Protein AF-A0A496V9T9-F1 (afdb_monomer_lite)

Sequence (218 aa):
MKKQTQNTSPDSFLNLDPFIDIVTNVIGAFFFVIIYIALASSGIKSKITTPLFSVVDTNPIYFECRNQTAFFPDIEGLRKESNEVWKKIQVGNWFRKVEILKTFNISNQFYTYVPEKERDKRGSWTVKDNFEPIPDARGETSFQIKREDSLFRRKLATLDPNQQHLYFIVRNDSFEIFHVARAITLESGFRVGWNPLESNKTLGFTSSGGGVDPSNIQ

pLDDT: mean 81.41, std 17.88, range [33.53, 96.69]

Foldseek 3Di:
DDDDDDDDDPDPPDPCVVVVVVVVVVVVVVVVVVVVCCVVVVPPPVVVVPPDDPPDPADEQEWEFAPQFIDRQPVVVLVVVLVVLLVVDPDPDVVVSLVVSQVPQRGDLFWTWRWDWDQDPVRDIDIKTWIDTDPPRDGHHLVQCVDCPHPLNVVLVVDDQNRYAYEYAYEPNGVVSVVSSVVVCVVSVHHYHYDYAYNPDIFIDDPPPRDGDCVRSD

Structure (mmCIF, N/CA/C/O backbone):
data_AF-A0A496V9T9-F1
#
_entry.id   AF-A0A496V9T9-F1
#
loop_
_atom_site.group_PDB
_atom_site.id
_atom_site.type_symbol
_atom_site.label_atom_id
_atom_site.label_alt_id
_atom_site.label_comp_id
_atom_site.label_asym_id
_atom_site.label_entity_id
_atom_site.label_seq_id
_atom_site.pdbx_PDB_ins_code
_atom_site.Cartn_x
_atom_site.Cartn_y
_atom_site.Cartn_z
_atom_site.occupancy
_atom_site.B_iso_or_equiv
_atom_site.auth_seq_id
_atom_site.auth_comp_id
_atom_site.auth_asym_id
_atom_site.auth_atom_id
_atom_site.pdbx_PDB_model_num
ATOM 1 N N . MET A 1 1 ? -6.688 26.981 97.106 1.00 43.31 1 MET A N 1
ATOM 2 C CA . MET A 1 1 ? -5.902 28.187 96.754 1.00 43.31 1 MET A CA 1
ATOM 3 C C . MET A 1 1 ? -4.480 27.743 96.410 1.00 43.31 1 MET A C 1
ATOM 5 O O . MET A 1 1 ? -3.943 26.958 97.176 1.00 43.31 1 MET A O 1
ATOM 9 N N . LYS A 1 2 ? -3.915 28.262 95.304 1.00 38.16 2 LYS A N 1
ATOM 10 C CA . LYS A 1 2 ? -2.557 28.048 94.727 1.00 38.16 2 LYS A CA 1
ATOM 11 C C . LYS A 1 2 ? -2.370 26.747 93.921 1.00 38.16 2 LYS A C 1
ATOM 13 O O . LYS A 1 2 ? -2.296 25.668 94.481 1.00 38.16 2 LYS A O 1
ATOM 18 N N . LYS A 1 3 ? -2.561 26.821 92.595 1.00 41.53 3 LYS A N 1
ATOM 19 C CA . LYS A 1 3 ? -1.609 27.212 91.517 1.00 41.53 3 LYS A CA 1
ATOM 20 C C . LYS A 1 3 ? -0.691 26.045 91.131 1.00 41.53 3 LYS A C 1
ATOM 22 O O . LYS A 1 3 ? 0.398 25.914 91.674 1.00 41.53 3 LYS A O 1
ATOM 27 N N . GLN A 1 4 ? -1.144 25.239 90.168 1.00 48.19 4 GLN A N 1
ATOM 28 C CA . GLN A 1 4 ? -0.246 24.452 89.328 1.00 48.19 4 GLN A CA 1
ATOM 29 C C . GLN A 1 4 ? 0.383 25.381 88.289 1.00 48.19 4 GLN A C 1
ATOM 31 O O . GLN A 1 4 ? -0.289 26.182 87.638 1.00 48.19 4 GLN A O 1
ATOM 36 N N . THR A 1 5 ? 1.701 25.312 88.247 1.00 46.56 5 THR A N 1
ATOM 37 C CA . THR A 1 5 ? 2.636 26.105 87.465 1.00 46.56 5 THR A CA 1
ATOM 38 C C . THR A 1 5 ? 2.487 25.777 85.981 1.00 46.56 5 THR A C 1
ATOM 40 O O . THR A 1 5 ? 2.616 24.624 85.581 1.00 46.56 5 THR A O 1
ATOM 43 N N . GLN A 1 6 ? 2.218 26.795 85.162 1.00 49.72 6 GLN A N 1
ATOM 44 C CA . GLN A 1 6 ? 2.384 26.721 83.713 1.00 49.72 6 GLN A CA 1
ATOM 45 C C . GLN A 1 6 ? 3.886 26.665 83.412 1.00 49.72 6 GLN A C 1
ATOM 47 O O . GLN A 1 6 ? 4.589 27.643 83.655 1.00 49.72 6 GLN A O 1
ATOM 52 N N . ASN A 1 7 ? 4.374 25.536 82.897 1.00 41.31 7 ASN A N 1
ATOM 53 C CA . ASN A 1 7 ? 5.664 25.483 82.216 1.00 41.31 7 ASN A CA 1
ATOM 54 C C . ASN A 1 7 ? 5.432 25.858 80.751 1.00 41.31 7 ASN A C 1
ATOM 56 O O . ASN A 1 7 ? 4.982 25.044 79.950 1.00 41.31 7 ASN A O 1
ATOM 60 N N . THR A 1 8 ? 5.705 27.115 80.422 1.00 51.84 8 THR A N 1
ATOM 61 C CA . THR A 1 8 ? 5.910 27.580 79.050 1.00 51.84 8 THR A CA 1
ATOM 62 C C . THR A 1 8 ? 7.345 27.252 78.642 1.00 51.84 8 THR A C 1
ATOM 64 O O . THR A 1 8 ? 8.274 27.903 79.118 1.00 51.84 8 THR A O 1
ATOM 67 N N . SER A 1 9 ? 7.530 26.256 77.778 1.00 51.88 9 SER A N 1
ATOM 68 C CA . SER A 1 9 ? 8.790 26.048 77.050 1.00 51.88 9 SER A CA 1
ATOM 69 C C . SER A 1 9 ? 8.772 26.914 75.781 1.00 51.88 9 SER A C 1
ATOM 71 O O . SER A 1 9 ? 7.815 26.799 75.012 1.00 51.88 9 SER A O 1
ATOM 73 N N . PRO A 1 10 ? 9.765 27.785 75.538 1.00 53.94 10 PRO A N 1
ATOM 74 C CA . PRO A 1 10 ? 9.791 28.668 74.378 1.00 53.94 10 PRO A CA 1
ATOM 75 C C . PRO A 1 10 ? 10.600 28.043 73.230 1.00 53.94 10 PRO A C 1
ATOM 77 O O . PRO A 1 10 ? 11.656 28.551 72.896 1.00 53.94 10 PRO A O 1
ATOM 80 N N . ASP A 1 11 ? 10.104 26.971 72.607 1.00 53.84 11 ASP A N 1
ATOM 81 C CA . ASP A 1 11 ? 10.740 26.366 71.420 1.00 53.84 11 ASP A CA 1
ATOM 82 C C . ASP A 1 11 ? 9.716 26.174 70.295 1.00 53.84 11 ASP A C 1
ATOM 84 O O . ASP A 1 11 ? 9.432 25.075 69.829 1.00 53.84 11 ASP A O 1
ATOM 88 N N . SER A 1 12 ? 9.105 27.272 69.862 1.00 58.47 12 SER A N 1
ATOM 89 C CA . SER A 1 12 ? 8.184 27.286 68.722 1.00 58.47 12 SER A CA 1
ATOM 90 C C . SER A 1 12 ? 8.613 28.333 67.703 1.00 58.47 12 SER A C 1
ATOM 92 O O . SER A 1 12 ? 7.796 29.146 67.279 1.00 58.47 12 SER A O 1
ATOM 94 N N . PHE A 1 13 ? 9.906 28.374 67.359 1.00 56.38 13 PHE A N 1
ATOM 95 C CA . PHE A 1 13 ? 10.398 29.360 66.395 1.00 56.38 13 PHE A CA 1
ATOM 96 C C . PHE A 1 13 ? 10.487 28.867 64.951 1.00 56.38 13 PHE A C 1
ATOM 98 O O . PHE A 1 13 ? 10.352 29.704 64.071 1.00 56.38 13 PHE A O 1
ATOM 105 N N . LEU A 1 14 ? 10.576 27.562 64.662 1.00 63.12 14 LEU A N 1
ATOM 106 C CA . LEU A 1 14 ? 10.399 27.032 63.299 1.00 63.12 14 LEU A CA 1
ATOM 107 C C . LEU A 1 14 ? 9.964 25.556 63.344 1.00 63.12 14 LEU A C 1
ATOM 109 O O . LEU A 1 14 ? 10.798 24.664 63.462 1.00 63.12 14 LEU A O 1
ATOM 113 N N . ASN A 1 15 ? 8.659 25.290 63.237 1.00 71.75 15 ASN A N 1
ATOM 114 C CA . ASN A 1 15 ? 8.167 23.943 62.936 1.00 71.75 15 ASN A CA 1
ATOM 115 C C . ASN A 1 15 ? 8.420 23.677 61.440 1.00 71.75 15 ASN A C 1
ATOM 117 O O . ASN A 1 15 ? 7.680 24.166 60.587 1.00 71.75 15 ASN A O 1
ATOM 121 N N . LEU A 1 16 ? 9.537 23.012 61.137 1.00 77.06 16 LEU A N 1
ATOM 122 C CA . LEU A 1 16 ? 10.035 22.767 59.778 1.00 77.06 16 LEU A CA 1
ATOM 123 C C . LEU A 1 16 ? 9.364 21.567 59.101 1.00 77.06 16 LEU A C 1
ATOM 125 O O . LEU A 1 16 ? 9.512 21.413 57.891 1.00 77.06 16 LEU A O 1
ATOM 129 N N . ASP A 1 17 ? 8.603 20.757 59.836 1.00 78.88 17 ASP A N 1
ATOM 130 C CA . ASP A 1 17 ? 8.001 19.529 59.308 1.00 78.88 17 ASP A CA 1
ATOM 131 C C . ASP A 1 17 ? 7.053 19.813 58.124 1.00 78.88 17 ASP A C 1
ATOM 133 O O . ASP A 1 17 ? 7.253 19.236 57.052 1.00 78.88 17 ASP A O 1
ATOM 137 N N . PRO A 1 18 ? 6.131 20.800 58.196 1.00 84.31 18 PRO A N 1
ATOM 138 C CA . PRO A 1 18 ? 5.270 21.130 57.059 1.00 84.31 18 PRO A CA 1
ATOM 139 C C . PRO A 1 18 ? 6.046 21.713 55.870 1.00 84.31 18 PRO A C 1
ATOM 141 O O . PRO A 1 18 ? 5.637 21.565 54.720 1.00 84.31 18 PRO A O 1
ATOM 144 N N . PHE A 1 19 ? 7.166 22.395 56.128 1.00 84.06 19 PHE A N 1
ATOM 145 C CA . PHE A 1 19 ? 8.012 22.947 55.071 1.00 84.06 19 PHE A CA 1
ATOM 146 C C . PHE A 1 19 ? 8.736 21.829 54.314 1.00 84.06 19 PHE A C 1
ATOM 148 O O . PHE A 1 19 ? 8.748 21.833 53.084 1.00 84.06 19 PHE A O 1
ATOM 155 N N . ILE A 1 20 ? 9.283 20.846 55.032 1.00 88.56 20 ILE A N 1
ATOM 156 C CA . ILE A 1 20 ? 9.923 19.670 54.437 1.00 88.56 20 ILE A CA 1
ATOM 157 C C . ILE A 1 20 ? 8.911 18.822 53.657 1.00 88.56 20 ILE A C 1
ATOM 159 O O . ILE A 1 20 ? 9.243 18.354 52.565 1.00 88.56 20 ILE A O 1
ATOM 163 N N . ASP A 1 21 ? 7.669 18.701 54.129 1.00 89.75 21 ASP A N 1
ATOM 164 C CA . ASP A 1 21 ? 6.601 17.994 53.409 1.00 89.75 21 ASP A CA 1
ATOM 165 C C . ASP A 1 21 ? 6.241 18.681 52.084 1.00 89.75 21 ASP A C 1
ATOM 167 O O . ASP A 1 21 ? 6.159 18.034 51.034 1.00 89.75 21 ASP A O 1
ATOM 171 N N . ILE A 1 22 ? 6.084 20.010 52.102 1.00 91.50 22 ILE A N 1
ATOM 172 C CA . ILE A 1 22 ? 5.806 20.794 50.892 1.00 91.50 22 ILE A CA 1
ATOM 173 C C . ILE A 1 22 ? 6.974 20.682 49.910 1.00 91.50 22 ILE A C 1
ATOM 175 O O . ILE A 1 22 ? 6.761 20.416 48.727 1.00 91.50 22 ILE A O 1
ATOM 179 N N . VAL A 1 23 ? 8.210 20.845 50.388 1.00 91.56 23 VAL A N 1
ATOM 180 C CA . VAL A 1 23 ? 9.411 20.773 49.546 1.00 91.56 23 VAL A CA 1
ATOM 181 C C . VAL A 1 23 ? 9.566 19.383 48.931 1.00 91.56 23 VAL A C 1
ATOM 183 O O . VAL A 1 23 ? 9.818 19.278 47.733 1.00 91.56 23 VAL A O 1
ATOM 186 N N . THR A 1 24 ? 9.342 18.314 49.695 1.00 91.25 24 THR A N 1
ATOM 187 C CA . THR A 1 24 ? 9.451 16.934 49.196 1.00 91.25 24 THR A CA 1
ATOM 188 C C . THR A 1 24 ? 8.400 16.639 48.126 1.00 91.25 24 THR A C 1
ATOM 190 O O . THR A 1 24 ? 8.720 16.053 47.090 1.00 91.25 24 THR A O 1
ATOM 193 N N . ASN A 1 25 ? 7.163 17.102 48.322 1.00 89.25 25 ASN A N 1
ATOM 194 C CA . ASN A 1 25 ? 6.092 16.921 47.343 1.00 89.25 25 ASN A CA 1
ATOM 195 C C . ASN A 1 25 ? 6.358 17.710 46.045 1.00 89.25 25 ASN A C 1
ATOM 197 O O . ASN A 1 25 ? 6.216 17.186 44.939 1.00 89.25 25 ASN A O 1
ATOM 201 N N . VAL A 1 26 ? 6.823 18.956 46.171 1.00 94.62 26 VAL A N 1
ATOM 202 C CA . VAL A 1 26 ? 7.164 19.815 45.028 1.00 94.62 26 VAL A CA 1
ATOM 203 C C . VAL A 1 26 ? 8.347 19.248 44.244 1.00 94.62 26 VAL A C 1
ATOM 205 O O . VAL A 1 26 ? 8.286 19.159 43.018 1.00 94.62 26 VAL A O 1
ATOM 208 N N . ILE A 1 27 ? 9.402 18.804 44.931 1.00 94.19 27 ILE A N 1
ATOM 209 C CA . ILE A 1 27 ? 10.550 18.146 44.300 1.00 94.19 27 ILE A CA 1
ATOM 210 C C . ILE A 1 27 ? 10.103 16.870 43.578 1.00 94.19 27 ILE A C 1
ATOM 212 O O . ILE A 1 27 ? 10.508 16.649 42.438 1.00 94.19 27 ILE A O 1
ATOM 216 N N . GLY A 1 28 ? 9.222 16.069 44.186 1.00 91.81 28 GLY A N 1
ATOM 217 C CA . GLY A 1 28 ? 8.638 14.887 43.551 1.00 91.81 28 GLY A CA 1
ATOM 218 C C . GLY A 1 28 ? 7.928 15.218 42.236 1.00 91.81 28 GLY A C 1
ATOM 219 O O . GLY A 1 28 ? 8.219 14.610 41.205 1.00 91.81 28 GLY A O 1
ATOM 220 N N . ALA A 1 29 ? 7.060 16.234 42.236 1.00 93.31 29 ALA A N 1
ATOM 221 C CA . ALA A 1 29 ? 6.386 16.700 41.025 1.00 93.31 29 ALA A CA 1
ATOM 222 C C . ALA A 1 29 ? 7.382 17.183 39.954 1.00 93.31 29 ALA A C 1
ATOM 224 O O . ALA A 1 29 ? 7.239 16.841 38.778 1.00 93.31 29 ALA A O 1
ATOM 225 N N . PHE A 1 30 ? 8.432 17.911 40.348 1.00 95.88 30 PHE A N 1
ATOM 226 C CA . PHE A 1 30 ? 9.481 18.338 39.422 1.00 95.88 30 PHE A CA 1
ATOM 227 C C . PHE A 1 30 ? 10.261 17.165 38.828 1.00 95.88 30 PHE A C 1
ATOM 229 O O . PHE A 1 30 ? 10.538 17.186 37.631 1.00 95.88 30 PHE A O 1
ATOM 236 N N . PHE A 1 31 ? 10.557 16.118 39.603 1.00 94.00 31 PHE A N 1
ATOM 237 C CA . PHE A 1 31 ? 11.178 14.906 39.066 1.00 94.00 31 PHE A CA 1
ATOM 238 C C . PHE A 1 31 ? 10.314 14.260 37.977 1.00 94.00 31 PHE A C 1
ATOM 240 O O . PHE A 1 31 ? 10.841 13.922 36.917 1.00 94.00 31 PHE A O 1
ATOM 247 N N . PHE A 1 32 ? 8.996 14.157 38.176 1.00 91.44 32 PHE A N 1
ATOM 248 C CA . PHE A 1 32 ? 8.090 13.637 37.144 1.00 91.44 32 PHE A CA 1
ATOM 249 C C . PHE A 1 32 ? 8.085 14.501 35.879 1.00 91.44 32 PHE A C 1
ATOM 251 O O . PHE A 1 32 ? 8.152 13.964 34.774 1.00 91.44 32 PHE A O 1
ATOM 258 N N . VAL A 1 33 ? 8.059 15.829 36.026 1.00 91.50 33 VAL A N 1
ATOM 259 C CA . VAL A 1 33 ? 8.100 16.762 34.889 1.00 91.50 33 VAL A CA 1
ATOM 260 C C . VAL A 1 33 ? 9.428 16.662 34.137 1.00 91.50 33 VAL A C 1
ATOM 262 O O . VAL A 1 33 ? 9.427 16.613 32.910 1.00 91.50 33 VAL A O 1
ATOM 265 N N . ILE A 1 34 ? 10.558 16.573 34.841 1.00 91.88 34 ILE A N 1
ATOM 266 C CA . ILE A 1 34 ? 11.886 16.432 34.228 1.00 91.88 34 ILE A CA 1
ATOM 267 C C . ILE A 1 34 ? 12.000 15.103 33.481 1.00 91.88 34 ILE A C 1
ATOM 269 O O . ILE A 1 34 ? 12.461 15.093 32.343 1.00 91.88 34 ILE A O 1
ATOM 273 N N . ILE A 1 35 ? 11.543 13.995 34.072 1.00 89.12 35 ILE A N 1
ATOM 274 C CA . ILE A 1 35 ? 11.524 12.686 33.403 1.00 89.12 35 ILE A CA 1
ATOM 275 C C . ILE A 1 35 ? 10.633 12.743 32.159 1.00 89.12 35 ILE A C 1
ATOM 277 O O . ILE A 1 35 ? 11.045 12.287 31.095 1.00 89.12 35 ILE A O 1
ATOM 281 N N . TYR A 1 36 ? 9.446 13.345 32.255 1.00 87.12 36 TYR A N 1
ATOM 282 C CA . TYR A 1 36 ? 8.543 13.499 31.117 1.00 87.12 36 TYR A CA 1
ATOM 283 C C . TYR A 1 36 ? 9.162 14.341 29.995 1.00 87.12 36 TYR A C 1
ATOM 285 O O . TYR A 1 36 ? 9.139 13.922 28.841 1.00 87.12 36 TYR A O 1
ATOM 293 N N . ILE A 1 37 ? 9.768 15.489 30.314 1.00 86.62 37 ILE A N 1
ATOM 294 C CA . ILE A 1 37 ? 10.450 16.339 29.328 1.00 86.62 37 ILE A CA 1
ATOM 295 C C . ILE A 1 37 ? 11.662 15.613 28.741 1.00 86.62 37 ILE A C 1
ATOM 297 O O . ILE A 1 37 ? 11.889 15.704 27.539 1.00 86.62 37 ILE A O 1
ATOM 301 N N . ALA A 1 38 ? 12.424 14.860 29.535 1.00 83.81 38 ALA A N 1
ATOM 302 C CA . ALA A 1 38 ? 13.541 14.060 29.040 1.00 83.81 38 ALA A CA 1
ATOM 303 C C . ALA A 1 38 ? 13.056 12.982 28.059 1.00 83.81 38 ALA A C 1
ATOM 305 O O . ALA A 1 38 ? 13.607 12.858 26.970 1.00 83.81 38 ALA A O 1
ATOM 306 N N . LEU A 1 39 ? 11.977 12.265 28.383 1.00 78.25 39 LEU A N 1
ATOM 307 C CA . LEU A 1 39 ? 11.368 11.281 27.486 1.00 78.25 39 LEU A CA 1
ATOM 308 C C . LEU A 1 39 ? 10.811 11.939 26.214 1.00 78.25 39 LEU A C 1
ATOM 310 O O . LEU A 1 39 ? 11.109 11.476 25.116 1.00 78.25 39 LEU A O 1
ATOM 314 N N . ALA A 1 40 ? 10.085 13.050 26.337 1.00 76.88 40 ALA A N 1
ATOM 315 C CA . ALA A 1 40 ? 9.506 13.771 25.204 1.00 76.88 40 ALA A CA 1
ATOM 316 C C . ALA A 1 40 ? 10.566 14.437 24.300 1.00 76.88 40 ALA A C 1
ATOM 318 O O . ALA A 1 40 ? 10.414 14.449 23.081 1.00 76.88 40 ALA A O 1
ATOM 319 N N . SER A 1 41 ? 11.649 14.973 24.877 1.00 76.12 41 SER A N 1
ATOM 320 C CA . SER A 1 41 ? 12.740 15.656 24.154 1.00 76.12 41 SER A CA 1
ATOM 321 C C . SER A 1 41 ? 13.792 14.709 23.597 1.00 76.12 41 SER A C 1
ATOM 323 O O . SER A 1 41 ? 14.471 15.062 22.635 1.00 76.12 41 SER A O 1
ATOM 325 N N . SER A 1 42 ? 13.911 13.500 24.157 1.00 64.62 42 SER A N 1
ATOM 326 C CA . SER A 1 42 ? 14.885 12.506 23.706 1.00 64.62 42 SER A CA 1
ATOM 327 C C . SER A 1 42 ? 14.711 12.121 22.241 1.00 64.62 42 SER A C 1
ATOM 329 O O . SER A 1 42 ? 15.605 11.487 21.682 1.00 64.62 42 SER A O 1
ATOM 331 N N . GLY A 1 43 ? 13.580 12.475 21.609 1.00 50.66 43 GLY A N 1
ATOM 332 C CA . GLY A 1 43 ? 13.333 12.166 20.208 1.00 50.66 43 GLY A CA 1
ATOM 333 C C . GLY A 1 43 ? 13.534 10.682 19.933 1.00 50.66 43 GLY A C 1
ATOM 334 O O . GLY A 1 43 ? 13.856 10.316 18.800 1.00 50.66 43 GLY A O 1
ATOM 335 N N . ILE A 1 44 ? 13.399 9.837 20.972 1.00 44.09 44 ILE A N 1
ATOM 336 C CA . ILE A 1 44 ? 13.454 8.396 20.855 1.00 44.09 44 ILE A CA 1
ATOM 337 C C . ILE A 1 44 ? 12.221 8.082 20.030 1.00 44.09 44 ILE A C 1
ATOM 339 O O . ILE A 1 44 ? 11.122 7.869 20.539 1.00 44.09 44 ILE A O 1
ATOM 343 N N . LYS A 1 45 ? 12.441 8.043 18.714 1.00 42.72 45 LYS A N 1
ATOM 344 C CA . LYS A 1 45 ? 11.802 7.110 17.810 1.00 42.72 45 LYS A CA 1
ATOM 345 C C . LYS A 1 45 ? 12.088 5.758 18.418 1.00 42.72 45 LYS A C 1
ATOM 347 O O . LYS A 1 45 ? 13.026 5.060 18.030 1.00 42.72 45 LYS A O 1
ATOM 352 N N . SER A 1 46 ? 11.344 5.433 19.473 1.00 43.03 46 SER A N 1
ATOM 353 C CA . SER A 1 46 ? 11.220 4.077 19.928 1.00 43.03 46 SER A CA 1
ATOM 354 C C . SER A 1 46 ? 10.635 3.453 18.692 1.00 43.03 46 SER A C 1
ATOM 356 O O . SER A 1 46 ? 9.496 3.695 18.304 1.00 43.03 46 SER A O 1
ATOM 358 N N . LYS A 1 47 ? 11.517 2.792 17.951 1.00 36.91 47 LYS A N 1
ATOM 359 C CA . LYS A 1 47 ? 11.119 1.845 16.952 1.00 36.91 47 LYS A CA 1
ATOM 360 C C . LYS A 1 47 ? 10.319 0.876 17.791 1.00 36.91 47 LYS A C 1
ATOM 362 O O . LYS A 1 47 ? 10.911 0.036 18.472 1.00 36.91 47 LYS A O 1
ATOM 367 N N . ILE A 1 48 ? 9.007 1.111 17.862 1.00 44.44 48 ILE A N 1
ATOM 368 C CA . ILE A 1 48 ? 8.043 0.169 18.381 1.00 44.44 48 ILE A CA 1
ATOM 369 C C . ILE A 1 48 ? 8.314 -1.005 17.472 1.00 44.44 48 ILE A C 1
ATOM 371 O O . ILE A 1 48 ? 7.922 -1.033 16.307 1.00 44.44 48 ILE A O 1
ATOM 375 N N . THR A 1 49 ? 9.178 -1.890 17.955 1.00 34.41 49 THR A N 1
ATOM 376 C CA . THR A 1 49 ? 9.414 -3.157 17.319 1.00 34.41 49 THR A CA 1
ATOM 377 C C . THR A 1 49 ? 8.091 -3.813 17.586 1.00 34.41 49 THR A C 1
ATOM 379 O O . THR A 1 49 ? 7.806 -4.206 18.717 1.00 34.41 49 THR A O 1
ATOM 382 N N . THR A 1 50 ? 7.226 -3.733 16.578 1.00 40.56 50 THR A N 1
ATOM 383 C CA . THR A 1 50 ? 5.971 -4.449 16.532 1.00 40.56 50 THR A CA 1
ATOM 384 C C . THR A 1 50 ? 6.295 -5.832 17.073 1.00 40.56 50 THR A C 1
ATOM 386 O O . THR A 1 50 ? 7.236 -6.452 16.558 1.00 40.56 50 THR A O 1
ATOM 389 N N . PRO A 1 51 ? 5.653 -6.260 18.180 1.00 33.53 51 PRO A N 1
ATOM 390 C CA . PRO A 1 51 ? 5.919 -7.572 18.743 1.00 33.53 51 PRO A CA 1
ATOM 391 C C . PRO A 1 51 ? 5.839 -8.538 17.577 1.00 33.53 51 PRO A C 1
ATOM 393 O O . PRO A 1 51 ? 4.865 -8.474 16.823 1.00 33.53 51 PRO A O 1
ATOM 396 N N . LEU A 1 52 ? 6.932 -9.283 17.366 1.00 38.66 52 LEU A N 1
ATOM 397 C CA . LEU A 1 52 ? 7.121 -10.131 16.199 1.00 38.66 52 LEU A CA 1
ATOM 398 C C . LEU A 1 52 ? 5.824 -10.913 16.002 1.00 38.66 52 LEU A C 1
ATOM 400 O O . LEU A 1 52 ? 5.524 -11.840 16.756 1.00 38.66 52 LEU A O 1
ATOM 404 N N . PHE A 1 53 ? 5.046 -10.523 14.992 1.00 40.06 53 PHE A N 1
ATOM 405 C CA . PHE A 1 53 ? 4.114 -11.454 14.396 1.00 40.06 53 PHE A CA 1
ATOM 406 C C . PHE A 1 53 ? 4.969 -12.662 14.038 1.00 40.06 53 PHE A C 1
ATOM 408 O O . PHE A 1 53 ? 6.085 -12.490 13.533 1.00 40.06 53 PHE A O 1
ATOM 415 N N . SER A 1 54 ? 4.482 -13.865 14.360 1.00 40.28 54 SER A N 1
ATOM 416 C CA . SER A 1 54 ? 5.044 -15.109 13.834 1.00 40.28 54 SER A CA 1
ATOM 417 C C . SER A 1 54 ? 5.465 -14.829 12.400 1.00 40.28 54 SER A C 1
ATOM 419 O O . SER A 1 54 ? 4.623 -14.342 11.647 1.00 40.28 54 SER A O 1
ATOM 421 N N . VAL A 1 55 ? 6.745 -14.999 12.059 1.00 43.16 55 VAL A N 1
ATOM 422 C CA . VAL A 1 55 ? 7.219 -14.819 10.686 1.00 43.16 55 VAL A CA 1
ATOM 423 C C . VAL A 1 55 ? 6.460 -15.847 9.874 1.00 43.16 55 VAL A C 1
ATOM 425 O O . VAL A 1 55 ? 6.794 -17.028 9.866 1.00 43.16 55 VAL A O 1
ATOM 428 N N . VAL A 1 56 ? 5.338 -15.418 9.315 1.00 45.19 56 VAL A N 1
ATOM 429 C CA . VAL A 1 56 ? 4.571 -16.249 8.430 1.00 45.19 56 VAL A CA 1
ATOM 430 C C . VAL A 1 56 ? 5.124 -15.946 7.063 1.00 45.19 56 VAL A C 1
ATOM 432 O O . VAL A 1 56 ? 5.040 -14.809 6.600 1.00 45.19 56 VAL A O 1
ATOM 435 N N . ASP A 1 57 ? 5.660 -16.980 6.439 1.00 52.19 57 ASP A N 1
ATOM 436 C CA . ASP A 1 57 ? 6.135 -17.018 5.061 1.00 52.19 57 ASP A CA 1
ATOM 437 C C . ASP A 1 57 ? 4.950 -16.909 4.075 1.00 52.19 57 ASP A C 1
ATOM 439 O O . ASP A 1 57 ? 4.733 -17.743 3.205 1.00 52.19 57 ASP A O 1
ATOM 443 N N . THR A 1 58 ? 4.073 -15.929 4.302 1.00 58.00 58 THR A N 1
ATOM 444 C CA . THR A 1 58 ? 2.844 -15.702 3.536 1.00 58.00 58 THR A CA 1
ATOM 445 C C . THR A 1 58 ? 2.937 -14.378 2.822 1.00 58.00 58 THR A C 1
ATOM 447 O O . THR A 1 58 ? 3.403 -13.387 3.387 1.00 58.00 58 THR A O 1
ATOM 450 N N . ASN A 1 59 ? 2.460 -14.365 1.584 1.00 73.25 59 ASN A N 1
ATOM 451 C CA . ASN A 1 59 ? 2.510 -13.188 0.735 1.00 73.25 59 ASN A CA 1
ATOM 452 C C . ASN A 1 59 ? 1.573 -12.107 1.305 1.00 73.25 59 ASN A C 1
ATOM 454 O O . ASN A 1 59 ? 0.363 -12.354 1.400 1.00 73.25 59 ASN A O 1
ATOM 458 N N . PRO A 1 60 ? 2.100 -10.934 1.714 1.00 84.19 60 PRO A N 1
ATOM 459 C CA . PRO A 1 60 ? 1.270 -9.849 2.211 1.00 84.19 60 PRO A CA 1
ATOM 460 C C . PRO A 1 60 ? 0.431 -9.274 1.074 1.00 84.19 60 PRO A C 1
ATOM 462 O O . PRO A 1 60 ? 0.950 -8.899 0.022 1.00 84.19 60 PRO A O 1
ATOM 465 N N . ILE A 1 61 ? -0.868 -9.141 1.318 1.00 88.88 61 ILE A N 1
ATOM 466 C CA . ILE A 1 61 ? -1.777 -8.406 0.448 1.00 88.88 61 ILE A CA 1
ATOM 467 C C . ILE A 1 61 ? -2.012 -7.026 1.052 1.00 88.88 61 ILE A C 1
ATOM 469 O O . ILE A 1 61 ? -2.569 -6.890 2.143 1.00 88.88 61 ILE A O 1
ATOM 473 N N . TYR A 1 62 ? -1.560 -5.996 0.339 1.00 90.56 62 TYR A N 1
ATOM 474 C CA . TYR A 1 62 ? -1.613 -4.619 0.813 1.00 90.56 62 TYR A CA 1
ATOM 475 C C . TYR A 1 62 ? -2.976 -3.978 0.567 1.00 90.56 62 TYR A C 1
ATOM 477 O O . TYR A 1 62 ? -3.500 -4.012 -0.547 1.00 90.56 62 TYR A O 1
ATOM 485 N N . PHE A 1 63 ? -3.494 -3.324 1.602 1.00 93.44 63 PHE A N 1
ATOM 486 C CA . PHE A 1 63 ? -4.631 -2.410 1.530 1.00 93.44 63 PHE A CA 1
ATOM 487 C C . PHE A 1 63 ? -4.222 -1.062 2.106 1.00 93.44 63 PHE A C 1
ATOM 489 O O . PHE A 1 63 ? -3.508 -1.009 3.104 1.00 93.44 63 PHE A O 1
ATOM 496 N N . GLU A 1 64 ? -4.690 0.028 1.510 1.00 94.56 64 GLU A N 1
ATOM 497 C CA . GLU A 1 64 ? -4.468 1.370 2.046 1.00 94.56 64 GLU A CA 1
ATOM 498 C C . GLU A 1 64 ? -5.776 1.933 2.605 1.00 94.56 64 GLU A C 1
ATOM 500 O O . GLU A 1 64 ? -6.824 1.854 1.968 1.00 94.56 64 GLU A O 1
ATOM 505 N N . CYS A 1 65 ? -5.703 2.522 3.793 1.00 95.00 65 CYS A N 1
ATOM 506 C CA . CYS A 1 65 ? -6.754 3.341 4.380 1.00 95.00 65 CYS A CA 1
ATOM 507 C C . CYS A 1 65 ? -6.333 4.810 4.259 1.00 95.00 65 CYS A C 1
ATOM 509 O O . CYS A 1 65 ? -5.344 5.215 4.873 1.00 95.00 65 CYS A O 1
ATOM 511 N N . ARG A 1 66 ? -7.066 5.584 3.453 1.00 93.69 66 ARG A N 1
ATOM 512 C CA . ARG A 1 66 ? -6.783 6.996 3.148 1.00 93.69 66 ARG A CA 1
ATOM 513 C C . ARG A 1 66 ? -8.084 7.786 3.018 1.00 93.69 66 ARG A C 1
ATOM 515 O O . ARG A 1 66 ? -9.032 7.291 2.407 1.00 93.69 66 ARG A O 1
ATOM 522 N N . ASN A 1 67 ? -8.131 9.013 3.541 1.00 92.75 67 ASN A N 1
ATOM 523 C CA . ASN A 1 67 ? -9.317 9.872 3.502 1.00 92.75 67 ASN A CA 1
ATOM 524 C C . ASN A 1 67 ? -10.606 9.140 3.944 1.00 92.75 67 ASN A C 1
ATOM 526 O O . ASN A 1 67 ? -11.643 9.269 3.296 1.00 92.75 67 ASN A O 1
ATOM 530 N N . GLN A 1 68 ? -10.539 8.309 4.995 1.00 94.25 68 GLN A N 1
ATOM 531 C CA . GLN A 1 68 ? -11.674 7.511 5.501 1.00 94.25 68 GLN A CA 1
ATOM 532 C C . GLN A 1 68 ? -12.273 6.515 4.486 1.00 94.25 68 GLN A C 1
ATOM 534 O O . GLN A 1 68 ? -13.417 6.068 4.617 1.00 94.25 68 GLN A O 1
ATOM 539 N N . THR A 1 69 ? -11.480 6.122 3.489 1.00 95.44 69 THR A N 1
ATOM 540 C CA . THR A 1 69 ? -11.844 5.120 2.484 1.00 95.44 69 THR A CA 1
ATOM 541 C C . THR A 1 69 ? -10.766 4.047 2.345 1.00 95.44 69 THR A C 1
ATOM 543 O O . THR A 1 69 ? -9.588 4.283 2.621 1.00 95.44 69 THR A O 1
ATOM 546 N N . ALA A 1 70 ? -11.184 2.842 1.959 1.00 95.19 70 ALA A N 1
ATOM 547 C CA . ALA A 1 70 ? -10.315 1.697 1.736 1.00 95.19 70 ALA A CA 1
ATOM 548 C C . ALA A 1 70 ? -9.992 1.550 0.244 1.00 95.19 70 ALA A C 1
ATOM 550 O O . ALA A 1 70 ? -10.889 1.578 -0.603 1.00 95.19 70 ALA A O 1
ATOM 551 N N . PHE A 1 71 ? -8.714 1.349 -0.064 1.00 94.38 71 PHE A N 1
ATOM 552 C CA . PHE A 1 71 ? -8.194 1.140 -1.411 1.00 94.38 71 PHE A CA 1
ATOM 553 C C . PHE A 1 71 ? -7.489 -0.210 -1.507 1.00 94.38 71 PHE A C 1
ATOM 555 O O . PHE A 1 71 ? -6.781 -0.627 -0.586 1.00 94.38 71 PHE A O 1
ATOM 562 N N . PHE A 1 72 ? -7.636 -0.862 -2.661 1.00 91.94 72 PHE A N 1
ATOM 563 C CA . PHE A 1 72 ? -6.868 -2.051 -3.017 1.00 91.94 72 PHE A CA 1
ATOM 564 C C . PHE A 1 72 ? -5.821 -1.689 -4.079 1.00 91.94 72 PHE A C 1
ATOM 566 O O . PHE A 1 72 ? -6.113 -1.793 -5.269 1.00 91.94 72 PHE A O 1
ATOM 573 N N . PRO A 1 73 ? -4.619 -1.237 -3.685 1.00 85.69 73 PRO A N 1
ATOM 574 C CA . PRO A 1 73 ? -3.646 -0.652 -4.602 1.00 85.69 73 PRO A CA 1
ATOM 575 C C . PRO A 1 73 ? -3.088 -1.604 -5.668 1.00 85.69 73 PRO A C 1
ATOM 577 O O . PRO A 1 73 ? -2.475 -1.110 -6.604 1.00 85.69 73 PRO A O 1
ATOM 580 N N . ASP A 1 74 ? -3.257 -2.926 -5.539 1.00 89.19 74 ASP A N 1
ATOM 581 C CA . ASP A 1 74 ? -2.686 -3.945 -6.441 1.00 89.19 74 ASP A CA 1
ATOM 582 C C . ASP A 1 74 ? -1.208 -3.687 -6.807 1.00 89.19 74 ASP A C 1
ATOM 584 O O . ASP A 1 74 ? -0.805 -3.611 -7.971 1.00 89.19 74 ASP A O 1
ATOM 588 N N . ILE A 1 75 ? -0.389 -3.511 -5.766 1.00 87.19 75 ILE A N 1
ATOM 589 C CA . ILE A 1 75 ? 1.048 -3.216 -5.879 1.00 87.19 75 ILE A CA 1
ATOM 590 C C . ILE A 1 75 ? 1.785 -4.304 -6.661 1.00 87.19 75 ILE A C 1
ATOM 592 O O . ILE A 1 75 ? 2.711 -4.018 -7.420 1.00 87.19 75 ILE A O 1
ATOM 596 N N . GLU A 1 76 ? 1.379 -5.561 -6.487 1.00 86.44 76 GLU A N 1
ATOM 597 C CA . GLU A 1 76 ? 1.998 -6.685 -7.181 1.00 86.44 76 GLU A CA 1
ATOM 598 C C . GLU A 1 76 ? 1.719 -6.639 -8.689 1.00 86.44 76 GLU A C 1
ATOM 600 O O . GLU A 1 76 ? 2.638 -6.873 -9.475 1.00 86.44 76 GLU A O 1
ATOM 605 N N . GLY A 1 77 ? 0.495 -6.282 -9.099 1.00 89.38 77 GLY A N 1
ATOM 606 C CA . GLY A 1 77 ? 0.150 -6.058 -10.502 1.00 89.38 77 GLY A CA 1
ATOM 607 C C . GLY A 1 77 ? 1.020 -4.977 -11.146 1.00 89.38 77 GLY A C 1
ATOM 608 O O . GLY A 1 77 ? 1.670 -5.234 -12.162 1.00 89.38 77 GLY A O 1
ATOM 609 N N . LEU A 1 78 ? 1.132 -3.811 -10.501 1.00 91.50 78 LEU A N 1
ATOM 610 C CA . LEU A 1 78 ? 1.973 -2.709 -10.990 1.00 91.50 78 LEU A CA 1
ATOM 611 C C . LEU A 1 78 ? 3.459 -3.088 -11.060 1.00 91.50 78 LEU A C 1
ATOM 613 O O . LEU A 1 78 ? 4.150 -2.757 -12.025 1.00 91.50 78 LEU A O 1
ATOM 617 N N . ARG A 1 79 ? 3.967 -3.825 -10.064 1.00 88.81 79 ARG A N 1
ATOM 618 C CA . ARG A 1 79 ? 5.359 -4.297 -10.058 1.00 88.81 79 ARG A CA 1
ATOM 619 C C . ARG A 1 79 ? 5.619 -5.307 -11.173 1.00 88.81 79 ARG A C 1
ATOM 621 O O . ARG A 1 79 ? 6.680 -5.263 -11.795 1.00 88.81 79 ARG A O 1
ATOM 628 N N . LYS A 1 80 ? 4.675 -6.213 -11.446 1.00 90.75 80 LYS A N 1
ATOM 629 C CA . LYS A 1 80 ? 4.772 -7.159 -12.569 1.00 90.75 80 LYS A CA 1
ATOM 630 C C . LYS A 1 80 ? 4.851 -6.412 -13.897 1.00 90.75 80 LYS A C 1
ATOM 632 O O . LYS A 1 80 ? 5.763 -6.677 -14.674 1.00 90.75 80 LYS A O 1
ATOM 637 N N . GLU A 1 81 ? 3.966 -5.445 -14.122 1.00 93.12 81 GLU A N 1
ATOM 638 C CA . GLU A 1 81 ? 3.975 -4.625 -15.336 1.00 93.12 81 GLU A CA 1
ATOM 639 C C . GLU A 1 81 ? 5.288 -3.844 -15.495 1.00 93.12 81 GLU A C 1
ATOM 641 O O . GLU A 1 81 ? 5.937 -3.919 -16.541 1.00 93.12 81 GLU A O 1
ATOM 646 N N . SER A 1 82 ? 5.742 -3.183 -14.427 1.00 92.00 82 SER A N 1
ATOM 647 C CA . SER A 1 82 ? 7.029 -2.482 -14.393 1.00 92.00 82 SER A CA 1
ATOM 648 C C . SER A 1 82 ? 8.209 -3.396 -14.730 1.00 92.00 82 SER A C 1
ATOM 650 O O . SER A 1 82 ? 9.051 -3.048 -15.561 1.00 92.00 82 SER A O 1
ATOM 652 N N . ASN A 1 83 ? 8.247 -4.605 -14.165 1.00 90.94 83 ASN A N 1
ATOM 653 C CA . ASN A 1 83 ? 9.295 -5.583 -14.451 1.00 90.94 83 ASN A CA 1
ATOM 654 C C . ASN A 1 83 ? 9.301 -6.028 -15.920 1.00 90.94 83 ASN A C 1
ATOM 656 O O . ASN A 1 83 ? 10.372 -6.219 -16.502 1.00 90.94 83 ASN A O 1
ATOM 660 N N . GLU A 1 84 ? 8.133 -6.173 -16.543 1.00 92.44 84 GLU A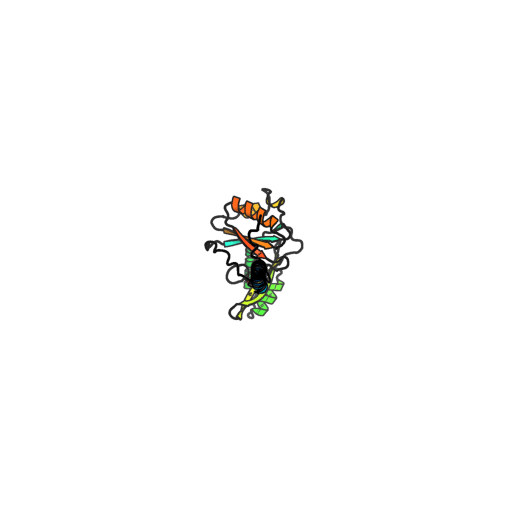 N 1
ATOM 661 C CA . GLU A 1 84 ? 8.042 -6.508 -17.965 1.00 92.44 84 GLU A CA 1
ATOM 662 C C . GLU A 1 84 ? 8.531 -5.364 -18.859 1.00 92.44 84 GLU A C 1
ATOM 664 O O . GLU A 1 84 ? 9.251 -5.604 -19.833 1.00 92.44 84 GLU A O 1
ATOM 669 N N . VAL A 1 85 ? 8.227 -4.112 -18.511 1.00 92.44 85 VAL A N 1
ATOM 670 C CA . VAL A 1 85 ? 8.796 -2.943 -19.199 1.00 92.44 85 VAL A CA 1
ATOM 671 C C . VAL A 1 85 ? 10.312 -2.883 -18.991 1.00 92.44 85 VAL A C 1
ATOM 673 O O . VAL A 1 85 ? 11.065 -2.721 -19.953 1.00 92.44 85 VAL A O 1
ATOM 676 N N . TRP A 1 86 ? 10.791 -3.106 -17.765 1.00 89.88 86 TRP A N 1
ATOM 677 C CA . TRP A 1 86 ? 12.216 -3.121 -17.441 1.00 89.88 86 TRP A CA 1
ATOM 678 C C . TRP A 1 86 ? 12.996 -4.131 -18.287 1.00 89.88 86 TRP A C 1
ATOM 680 O O . TRP A 1 86 ? 14.080 -3.815 -18.778 1.00 89.88 86 TRP A O 1
ATOM 690 N N . LYS A 1 87 ? 12.467 -5.339 -18.504 1.00 90.94 87 LYS A N 1
ATOM 691 C CA . LYS A 1 87 ? 13.114 -6.355 -19.355 1.00 90.94 87 LYS A CA 1
ATOM 692 C C . LYS A 1 87 ? 13.225 -5.921 -20.820 1.00 90.94 87 LYS A C 1
ATOM 694 O O . LYS A 1 87 ? 14.190 -6.284 -21.487 1.00 90.94 87 LYS A O 1
ATOM 699 N N . LYS A 1 88 ? 12.271 -5.128 -21.317 1.00 91.44 88 LYS A N 1
ATOM 700 C CA . LYS A 1 88 ? 12.229 -4.661 -22.713 1.00 91.44 88 LYS A CA 1
ATOM 701 C C . LYS A 1 88 ? 13.201 -3.515 -22.999 1.00 91.44 88 LYS A C 1
ATOM 703 O O . LYS A 1 88 ? 13.628 -3.365 -24.141 1.00 91.44 88 LYS A O 1
ATOM 708 N N . ILE A 1 89 ? 13.581 -2.719 -21.997 1.00 90.75 89 ILE A N 1
ATOM 709 C CA . ILE A 1 89 ? 14.501 -1.590 -22.193 1.00 90.75 89 ILE A CA 1
ATOM 710 C C . ILE A 1 89 ? 15.939 -2.104 -22.402 1.00 90.75 89 ILE A C 1
ATOM 712 O O . ILE A 1 89 ? 16.625 -2.494 -21.453 1.00 90.75 89 ILE A O 1
ATOM 716 N N . GLN A 1 90 ? 16.411 -2.046 -23.649 1.00 87.75 90 GLN A N 1
ATOM 717 C CA . GLN A 1 90 ? 17.756 -2.460 -24.073 1.00 87.75 90 GLN A CA 1
ATOM 718 C C . GLN A 1 90 ? 18.774 -1.316 -23.922 1.00 87.75 90 GLN A C 1
ATOM 720 O O . GLN A 1 90 ? 19.269 -0.760 -24.900 1.00 87.75 90 GLN A O 1
ATOM 725 N N . VAL A 1 91 ? 19.065 -0.922 -22.678 1.00 88.50 91 VAL A N 1
ATOM 726 C CA . VAL A 1 91 ? 20.050 0.129 -22.364 1.00 88.50 91 VAL A CA 1
ATOM 727 C C . VAL A 1 91 ? 21.037 -0.377 -21.316 1.00 88.50 91 VAL A C 1
ATOM 729 O O . VAL A 1 91 ? 20.632 -0.801 -20.238 1.00 88.50 91 VAL A O 1
ATOM 732 N N . GLY A 1 92 ? 22.339 -0.300 -21.619 1.00 82.50 92 GLY A N 1
ATOM 733 C CA . GLY A 1 92 ? 23.403 -0.794 -20.731 1.00 82.50 92 GLY A CA 1
ATOM 734 C C . GLY A 1 92 ? 23.638 0.060 -19.478 1.00 82.50 92 GLY A C 1
ATOM 735 O O . GLY A 1 92 ? 24.130 -0.439 -18.471 1.00 82.50 92 GLY A O 1
ATOM 736 N N . ASN A 1 93 ? 23.261 1.342 -19.505 1.00 90.06 93 ASN A N 1
ATOM 737 C CA . ASN A 1 93 ? 23.332 2.211 -18.334 1.00 90.06 93 ASN A CA 1
ATOM 738 C C . ASN A 1 93 ? 22.025 2.130 -17.530 1.00 90.06 93 ASN A C 1
ATOM 740 O O . ASN A 1 93 ? 20.992 2.657 -17.952 1.00 90.06 93 ASN A O 1
ATOM 744 N N . TRP A 1 94 ? 22.092 1.516 -16.349 1.00 84.62 94 TRP A N 1
ATOM 745 C CA . TRP A 1 94 ? 20.933 1.319 -15.481 1.00 84.62 94 TRP A CA 1
ATOM 746 C C . TRP A 1 94 ? 20.298 2.642 -14.998 1.00 84.62 94 TRP A C 1
ATOM 748 O O . TRP A 1 94 ? 19.079 2.710 -14.881 1.00 84.62 94 TRP A O 1
ATOM 758 N N . PHE A 1 95 ? 21.068 3.725 -14.812 1.00 89.25 95 PHE A N 1
ATOM 759 C CA . PHE A 1 95 ? 20.509 5.039 -14.461 1.00 89.25 95 PHE A CA 1
ATOM 760 C C . PHE A 1 95 ? 19.610 5.577 -15.574 1.00 89.25 95 PHE A C 1
ATOM 762 O O . PHE A 1 95 ? 18.506 6.051 -15.317 1.00 89.25 95 PHE A O 1
ATOM 769 N N . ARG A 1 96 ? 20.065 5.470 -16.828 1.00 90.06 96 ARG A N 1
ATOM 770 C CA . ARG A 1 96 ? 19.269 5.870 -17.997 1.00 90.06 96 ARG A CA 1
ATOM 771 C C . ARG A 1 96 ? 18.049 4.969 -18.167 1.00 90.06 96 ARG A C 1
ATOM 773 O O . ARG A 1 96 ? 16.997 5.440 -18.581 1.00 90.06 96 ARG A O 1
ATOM 780 N N . LYS A 1 97 ? 18.182 3.689 -17.816 1.00 91.38 97 LYS A N 1
ATOM 781 C CA . LYS A 1 97 ? 17.082 2.725 -17.820 1.00 91.38 97 LYS A CA 1
ATOM 782 C C . LYS A 1 97 ? 15.952 3.133 -16.867 1.00 91.38 97 LYS A C 1
ATOM 784 O O . LYS A 1 97 ? 14.796 3.060 -17.265 1.00 91.38 97 LYS A O 1
ATOM 789 N N . VAL A 1 98 ? 16.279 3.629 -15.669 1.00 90.44 98 VAL A N 1
ATOM 790 C CA . VAL A 1 98 ? 15.289 4.176 -14.721 1.00 90.44 98 VAL A CA 1
ATOM 791 C C . VAL A 1 98 ? 14.573 5.398 -15.298 1.00 90.44 98 VAL A C 1
ATOM 793 O O . VAL A 1 98 ? 13.353 5.471 -15.216 1.00 90.44 98 VAL A O 1
ATOM 796 N N . GLU A 1 99 ? 15.293 6.332 -15.928 1.00 91.81 99 GLU A N 1
ATOM 797 C CA . GLU A 1 99 ? 14.646 7.508 -16.537 1.00 91.81 99 GLU A CA 1
ATOM 798 C C . GLU A 1 99 ? 13.719 7.128 -17.698 1.00 91.81 99 GLU A C 1
ATOM 800 O O . GLU A 1 99 ? 12.650 7.708 -17.840 1.00 91.81 99 GLU A O 1
ATOM 805 N N . ILE A 1 100 ? 14.089 6.122 -18.494 1.00 91.19 100 ILE A N 1
ATOM 806 C CA . ILE A 1 100 ? 13.212 5.583 -19.539 1.00 91.19 100 ILE A CA 1
ATOM 807 C C . ILE A 1 100 ? 11.990 4.905 -18.914 1.00 91.19 100 ILE A C 1
ATOM 809 O O . ILE A 1 100 ? 10.886 5.101 -19.397 1.00 91.19 100 ILE A O 1
ATOM 813 N N . LEU A 1 101 ? 12.144 4.141 -17.829 1.00 90.81 101 LEU A N 1
ATOM 814 C CA . LEU A 1 101 ? 11.013 3.481 -17.172 1.00 90.81 101 LEU A CA 1
ATOM 815 C C . LEU A 1 101 ? 9.939 4.486 -16.722 1.00 90.81 101 LEU A C 1
ATOM 817 O O . LEU A 1 101 ? 8.752 4.223 -16.900 1.00 90.81 101 LEU A O 1
ATOM 821 N N . LYS A 1 102 ? 10.347 5.664 -16.230 1.00 91.62 102 LYS A N 1
ATOM 822 C CA . LYS A 1 102 ? 9.420 6.745 -15.850 1.00 91.62 102 LYS A CA 1
ATOM 823 C C . LYS A 1 102 ? 8.539 7.230 -17.003 1.00 91.62 102 LYS A C 1
ATOM 825 O O . LYS A 1 102 ? 7.451 7.733 -16.752 1.00 91.62 102 LYS A O 1
ATOM 830 N N . THR A 1 103 ? 8.967 7.085 -18.259 1.00 92.50 103 THR A N 1
ATOM 831 C CA . THR A 1 103 ? 8.180 7.558 -19.409 1.00 92.50 103 THR A CA 1
ATOM 832 C C . THR A 1 103 ? 7.044 6.612 -19.801 1.00 92.50 103 THR A C 1
ATOM 834 O O . THR A 1 103 ? 6.214 6.993 -20.618 1.00 92.50 103 THR A O 1
ATOM 837 N N . PHE A 1 104 ? 6.987 5.387 -19.259 1.00 89.81 104 PHE A N 1
ATOM 838 C CA . PHE A 1 104 ? 5.987 4.377 -19.641 1.00 89.81 104 PHE A CA 1
ATOM 839 C C . PHE A 1 104 ? 4.629 4.519 -18.932 1.00 89.81 104 PHE A C 1
ATOM 841 O O . PHE A 1 104 ? 3.730 3.746 -19.239 1.00 89.81 104 PHE A O 1
ATOM 848 N N . ASN A 1 105 ? 4.464 5.501 -18.034 1.00 90.38 105 ASN A N 1
ATOM 849 C CA . ASN A 1 105 ? 3.216 5.804 -17.313 1.00 90.3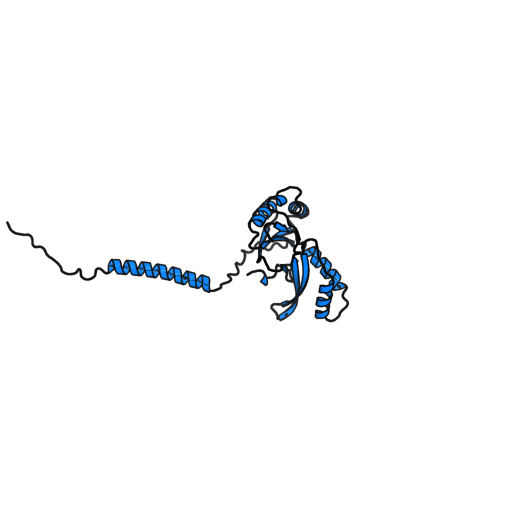8 105 ASN A CA 1
ATOM 850 C C . ASN A 1 105 ? 2.443 4.554 -16.832 1.00 90.38 105 ASN A C 1
ATOM 852 O O . ASN A 1 105 ? 1.270 4.353 -17.151 1.00 90.38 105 ASN A O 1
ATOM 856 N N . ILE A 1 106 ? 3.131 3.695 -16.083 1.00 93.88 106 ILE A N 1
ATOM 857 C CA . ILE A 1 106 ? 2.573 2.452 -15.542 1.00 93.88 106 ILE A CA 1
ATOM 858 C C . ILE A 1 106 ? 1.622 2.811 -14.398 1.00 93.88 106 ILE A C 1
ATOM 860 O O . ILE A 1 106 ? 2.057 3.333 -13.371 1.00 93.88 106 ILE A O 1
ATOM 864 N N . SER A 1 107 ? 0.326 2.563 -14.570 1.00 94.38 107 SER A N 1
ATOM 865 C CA . SER A 1 107 ? -0.701 2.947 -13.598 1.00 94.38 107 SER A CA 1
ATOM 866 C C . SER A 1 107 ? -1.888 1.988 -13.599 1.00 94.38 107 SER A C 1
ATOM 868 O O . SER A 1 107 ? -2.154 1.293 -14.576 1.00 94.38 107 SER A O 1
ATOM 870 N N . ASN A 1 108 ? -2.614 1.957 -12.484 1.00 93.12 108 ASN A N 1
ATOM 871 C CA . ASN A 1 108 ? -3.889 1.262 -12.351 1.00 93.12 108 ASN A CA 1
ATOM 872 C C . ASN A 1 108 ? -4.982 2.245 -11.908 1.00 93.12 108 ASN A C 1
ATOM 874 O O . ASN A 1 108 ? -4.791 3.453 -11.934 1.00 93.12 108 ASN A O 1
ATOM 878 N N . GLN A 1 109 ? -6.141 1.741 -11.483 1.00 91.12 109 GLN A N 1
ATOM 879 C CA . GLN A 1 109 ? -7.268 2.587 -11.066 1.00 91.12 109 GLN A CA 1
ATOM 880 C C . GLN A 1 109 ? -6.994 3.485 -9.838 1.00 91.12 109 GLN A C 1
ATOM 882 O O . GLN A 1 109 ? -7.775 4.394 -9.568 1.00 91.12 109 GLN A O 1
ATOM 887 N N . PHE A 1 110 ? -5.932 3.226 -9.069 1.00 92.50 110 PHE A N 1
ATOM 888 C CA . PHE A 1 110 ? -5.649 3.912 -7.806 1.00 92.50 110 PHE A CA 1
ATOM 889 C C . PHE A 1 110 ? -4.271 4.575 -7.755 1.00 92.50 110 PHE A C 1
ATOM 891 O O . PHE A 1 110 ? -4.110 5.551 -7.024 1.00 92.50 110 PHE A O 1
ATOM 898 N N . TYR A 1 111 ? -3.289 4.050 -8.488 1.00 94.06 111 TYR A N 1
ATOM 899 C CA . TYR A 1 111 ? -1.882 4.399 -8.329 1.00 94.06 111 TYR A CA 1
ATOM 900 C C . TYR A 1 111 ? -1.129 4.467 -9.649 1.00 94.06 111 TYR A C 1
ATOM 902 O O . TYR A 1 111 ? -1.373 3.675 -10.558 1.00 94.06 111 TYR A O 1
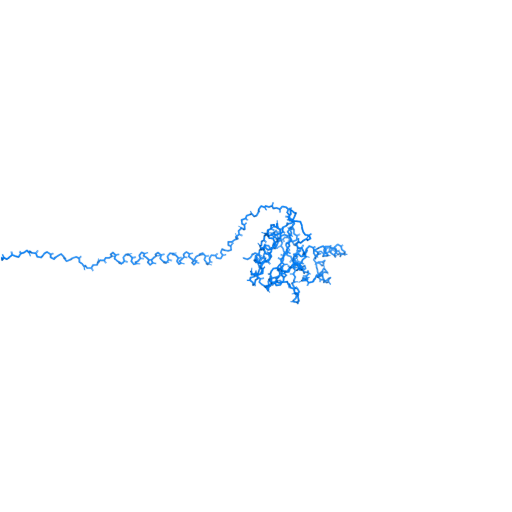ATOM 910 N N . THR A 1 112 ? -0.133 5.348 -9.678 1.00 94.31 112 THR A N 1
ATOM 911 C CA . THR A 1 112 ? 0.909 5.419 -10.703 1.00 94.31 112 THR A CA 1
ATOM 912 C C . THR A 1 112 ? 2.233 4.963 -10.105 1.00 94.31 112 THR A C 1
ATOM 914 O O . THR A 1 112 ? 2.626 5.400 -9.023 1.00 94.31 112 THR A O 1
ATOM 917 N N . TYR A 1 113 ? 2.930 4.071 -10.802 1.00 93.88 113 TYR A N 1
ATOM 918 C CA . TYR A 1 113 ? 4.263 3.622 -10.428 1.00 93.88 113 TYR A CA 1
ATOM 919 C C . TYR A 1 113 ? 5.317 4.657 -10.833 1.00 93.88 113 TYR A C 1
ATOM 921 O O . TYR A 1 113 ? 5.426 5.031 -12.002 1.00 93.88 113 TYR A O 1
ATOM 929 N N . VAL A 1 114 ? 6.124 5.080 -9.864 1.00 92.88 114 VAL A N 1
ATOM 930 C CA . VAL A 1 114 ? 7.175 6.085 -10.025 1.00 92.88 114 VAL A CA 1
ATOM 931 C C . VAL A 1 114 ? 8.493 5.502 -9.504 1.00 92.88 114 VAL A C 1
ATOM 933 O O . VAL A 1 114 ? 8.729 5.473 -8.297 1.00 92.88 114 VAL A O 1
ATOM 936 N N . PRO A 1 115 ? 9.376 4.998 -10.382 1.00 91.44 115 PRO A N 1
ATOM 937 C CA . PRO A 1 115 ? 10.655 4.455 -9.950 1.00 91.44 115 PRO A CA 1
ATOM 938 C C . PRO A 1 115 ? 11.607 5.585 -9.548 1.00 91.44 115 PRO A C 1
ATOM 940 O O . PRO A 1 115 ? 11.873 6.510 -10.324 1.00 91.44 115 PRO A O 1
ATOM 943 N N . GLU A 1 116 ? 12.195 5.475 -8.362 1.00 89.44 116 GLU A N 1
ATOM 944 C CA . GLU A 1 116 ? 13.209 6.406 -7.876 1.00 89.44 116 GLU A CA 1
ATOM 945 C C . GLU A 1 116 ? 14.555 5.726 -7.662 1.00 89.44 116 GLU A C 1
ATOM 947 O O . GLU A 1 116 ? 14.662 4.518 -7.473 1.00 89.44 116 GLU A O 1
ATOM 952 N N . LYS A 1 117 ? 15.620 6.522 -7.725 1.00 88.88 117 LYS A N 1
ATOM 953 C CA . LYS A 1 117 ? 16.977 6.053 -7.450 1.00 88.88 117 LYS A CA 1
ATOM 954 C C . LYS A 1 117 ? 17.255 6.284 -5.978 1.00 88.88 117 LYS A C 1
ATOM 956 O O . LYS A 1 117 ? 17.184 7.421 -5.521 1.00 88.88 117 LYS A O 1
ATOM 961 N N . GLU A 1 118 ? 17.650 5.240 -5.273 1.00 86.38 118 GLU A N 1
ATOM 962 C CA . GLU A 1 118 ? 17.980 5.313 -3.855 1.00 86.38 118 GLU A CA 1
ATOM 963 C C . GLU A 1 118 ? 19.342 4.666 -3.602 1.00 86.38 118 GLU A C 1
ATOM 965 O O . GLU A 1 118 ? 19.804 3.827 -4.378 1.00 86.38 118 GLU A O 1
ATOM 970 N N . ARG A 1 119 ? 20.016 5.071 -2.524 1.00 83.38 119 ARG A N 1
ATOM 971 C CA . ARG A 1 119 ? 21.162 4.329 -2.002 1.00 83.38 119 ARG A CA 1
ATOM 972 C C . ARG A 1 119 ? 20.696 3.428 -0.873 1.00 83.38 119 ARG A C 1
ATOM 974 O O . ARG A 1 119 ? 20.098 3.903 0.088 1.00 83.38 119 ARG A O 1
ATOM 981 N N . ASP A 1 120 ? 21.008 2.145 -0.979 1.00 80.56 120 ASP A N 1
ATOM 982 C CA . ASP A 1 120 ? 20.773 1.200 0.100 1.00 80.56 120 ASP A CA 1
ATOM 983 C C . ASP A 1 120 ? 21.645 1.525 1.330 1.00 80.56 120 ASP A C 1
ATOM 985 O O . ASP A 1 120 ? 22.526 2.391 1.314 1.00 80.56 120 ASP A O 1
ATOM 989 N N . LYS A 1 121 ? 21.441 0.781 2.422 1.00 75.94 121 LYS A N 1
ATOM 990 C CA . LYS A 1 121 ? 22.212 0.953 3.669 1.00 75.94 121 LYS A CA 1
ATOM 991 C C . LYS A 1 121 ? 23.718 0.714 3.508 1.00 75.94 121 LYS A C 1
ATOM 993 O O . LYS A 1 121 ? 24.484 1.079 4.393 1.00 75.94 121 LYS A O 1
ATOM 998 N N . ARG A 1 122 ? 24.141 0.072 2.417 1.00 80.62 122 ARG A N 1
ATOM 999 C CA . ARG A 1 122 ? 25.541 -0.204 2.072 1.00 80.62 122 ARG A CA 1
ATOM 1000 C C . ARG A 1 122 ? 26.098 0.847 1.103 1.00 80.62 122 ARG A C 1
ATOM 1002 O O . ARG A 1 122 ? 27.226 0.709 0.642 1.00 80.62 122 ARG A O 1
ATOM 1009 N N . GLY A 1 123 ? 25.325 1.887 0.786 1.00 82.19 123 GLY A N 1
AT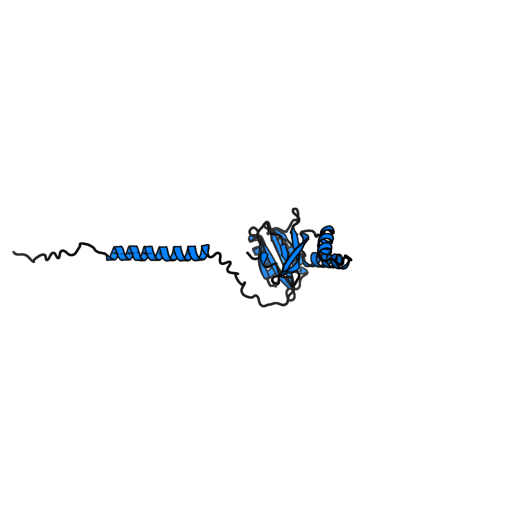OM 1010 C CA . GLY A 1 123 ? 25.694 2.952 -0.141 1.00 82.19 123 GLY A CA 1
ATOM 1011 C C . GLY A 1 123 ? 25.624 2.554 -1.617 1.00 82.19 123 GLY A C 1
ATOM 1012 O O . GLY A 1 123 ? 25.992 3.374 -2.466 1.00 82.19 123 GLY A O 1
ATOM 1013 N N . SER A 1 124 ? 25.158 1.340 -1.925 1.00 84.81 124 SER A N 1
ATOM 1014 C CA . SER A 1 124 ? 24.969 0.847 -3.288 1.00 84.81 124 SER A CA 1
ATOM 1015 C C . SER A 1 124 ? 23.682 1.406 -3.867 1.00 84.81 124 SER A C 1
ATOM 1017 O O . SER A 1 124 ? 22.676 1.550 -3.176 1.00 84.81 124 SER A O 1
ATOM 1019 N N . TRP A 1 125 ? 23.710 1.744 -5.149 1.00 84.69 125 TRP A N 1
ATOM 1020 C CA . TRP A 1 125 ? 22.524 2.257 -5.808 1.00 84.69 125 TRP A CA 1
ATOM 1021 C C . TRP A 1 125 ? 21.506 1.150 -6.080 1.00 84.69 125 TRP A C 1
ATOM 1023 O O . TRP A 1 125 ? 21.858 0.077 -6.568 1.00 84.69 125 TRP A O 1
ATOM 1033 N N . THR A 1 126 ? 20.241 1.451 -5.812 1.00 84.44 126 THR A N 1
ATOM 1034 C CA . THR A 1 126 ? 19.092 0.594 -6.081 1.00 84.44 126 THR A CA 1
ATOM 1035 C C . THR A 1 126 ? 17.938 1.408 -6.670 1.00 84.44 126 THR A C 1
ATOM 1037 O O . THR A 1 126 ? 17.951 2.644 -6.664 1.00 84.44 126 THR A O 1
ATOM 1040 N N . VAL A 1 127 ? 16.943 0.703 -7.200 1.00 85.06 127 VAL A N 1
ATOM 1041 C CA . VAL A 1 127 ? 15.652 1.284 -7.573 1.00 85.06 127 VAL A CA 1
ATOM 1042 C C . VAL A 1 127 ? 14.709 1.130 -6.387 1.00 85.06 127 VAL A C 1
ATOM 1044 O O . VAL A 1 127 ? 14.568 0.033 -5.844 1.00 85.06 127 VAL A O 1
ATOM 1047 N N . LYS A 1 128 ? 14.083 2.229 -5.986 1.00 86.75 128 LYS A N 1
ATOM 1048 C CA . LYS A 1 128 ? 12.993 2.272 -5.020 1.00 86.75 128 LYS A CA 1
ATOM 1049 C C . LYS A 1 128 ? 11.673 2.338 -5.774 1.00 86.75 128 LYS A C 1
ATOM 1051 O O . LYS A 1 128 ? 11.511 3.153 -6.683 1.00 86.75 128 LYS A O 1
ATOM 1056 N N . ASP A 1 129 ? 10.748 1.467 -5.389 1.00 88.88 129 ASP A N 1
ATOM 1057 C CA . ASP A 1 129 ? 9.414 1.419 -5.970 1.00 88.88 129 ASP A CA 1
ATOM 1058 C C . ASP A 1 129 ? 8.514 2.396 -5.211 1.00 88.88 129 ASP A C 1
ATOM 1060 O O . ASP A 1 129 ? 8.081 2.080 -4.100 1.00 88.88 129 ASP A O 1
ATOM 1064 N N . ASN A 1 130 ? 8.223 3.562 -5.793 1.00 91.31 130 ASN A N 1
ATOM 1065 C CA . ASN A 1 130 ? 7.202 4.458 -5.256 1.00 91.31 130 ASN A CA 1
ATOM 1066 C C . ASN A 1 130 ? 5.898 4.319 -6.034 1.00 91.31 130 ASN A C 1
ATOM 1068 O O . ASN A 1 130 ? 5.879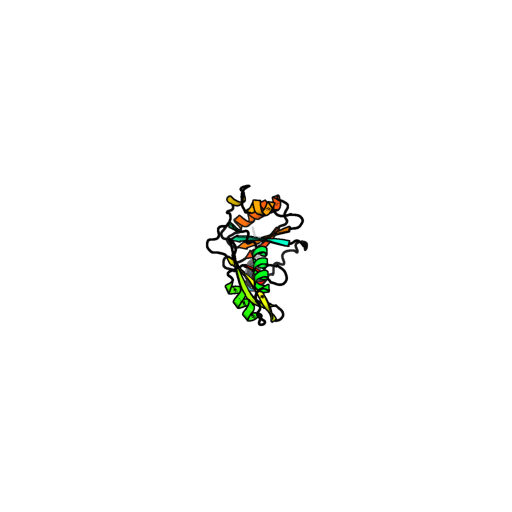 4.096 -7.245 1.00 91.31 130 ASN A O 1
ATOM 1072 N N . PHE A 1 131 ? 4.799 4.486 -5.313 1.00 92.06 131 PHE A N 1
ATOM 1073 C CA . PHE A 1 131 ? 3.454 4.490 -5.850 1.00 92.06 131 PHE A CA 1
ATOM 1074 C C . PHE A 1 131 ? 2.783 5.795 -5.435 1.00 92.06 131 PHE A C 1
ATOM 1076 O O . PHE A 1 131 ? 2.563 6.060 -4.247 1.00 92.06 131 PHE A O 1
ATOM 1083 N N . GLU A 1 132 ? 2.489 6.624 -6.428 1.00 92.19 132 GLU A N 1
ATOM 1084 C CA . GLU A 1 132 ? 1.792 7.888 -6.243 1.00 92.19 132 GLU A CA 1
ATOM 1085 C C . GLU A 1 132 ? 0.293 7.672 -6.419 1.00 92.19 132 GLU A C 1
ATOM 1087 O O . GLU A 1 132 ? -0.127 7.082 -7.419 1.00 92.19 132 GLU A O 1
ATOM 1092 N N . PRO A 1 133 ? -0.532 8.102 -5.457 1.00 91.62 133 PRO A N 1
ATOM 1093 C CA . PRO A 1 133 ? -1.959 7.915 -5.582 1.00 91.62 133 PRO A CA 1
ATOM 1094 C C . PRO A 1 133 ? -2.540 8.835 -6.655 1.00 91.62 133 PRO A C 1
ATOM 1096 O O . PRO A 1 133 ? -2.224 10.023 -6.720 1.00 91.62 133 PRO A O 1
ATOM 1099 N N . ILE A 1 134 ? -3.480 8.307 -7.429 1.00 92.50 134 ILE A N 1
ATOM 1100 C CA . ILE A 1 134 ? -4.257 9.096 -8.380 1.00 92.50 134 ILE A CA 1
ATOM 1101 C C . ILE A 1 134 ? -5.210 10.012 -7.584 1.00 92.50 134 ILE A C 1
ATOM 1103 O O . ILE A 1 134 ? -5.938 9.506 -6.721 1.00 92.50 134 ILE A O 1
ATOM 1107 N N . PRO A 1 135 ? -5.228 11.339 -7.828 1.00 86.81 135 PRO A N 1
ATOM 1108 C CA . PRO A 1 135 ? -6.011 12.290 -7.030 1.00 86.81 135 PRO A CA 1
ATOM 1109 C C . PRO A 1 135 ? -7.514 11.991 -6.973 1.00 86.81 135 PRO A C 1
ATOM 1111 O O . PRO A 1 135 ? -8.110 12.065 -5.902 1.00 86.81 135 PRO A O 1
ATOM 1114 N N . ASP A 1 136 ? -8.104 11.584 -8.098 1.00 88.12 136 ASP A N 1
ATOM 1115 C CA . ASP A 1 136 ? -9.549 11.338 -8.220 1.00 88.12 136 ASP A CA 1
ATOM 1116 C C . ASP A 1 136 ? -9.952 9.877 -7.965 1.00 88.12 136 ASP A C 1
ATOM 1118 O O . ASP A 1 136 ? -11.112 9.492 -8.151 1.00 88.12 136 ASP A O 1
ATOM 1122 N N . ALA A 1 137 ? -9.002 9.040 -7.541 1.00 90.31 137 ALA A N 1
ATOM 1123 C CA . ALA A 1 137 ? -9.270 7.656 -7.192 1.00 90.31 137 ALA A CA 1
ATOM 1124 C C . ALA A 1 137 ? -10.269 7.570 -6.030 1.00 90.31 137 ALA A C 1
ATOM 1126 O O . ALA A 1 137 ? -10.065 8.152 -4.963 1.00 90.31 137 ALA A O 1
ATOM 1127 N N . ARG A 1 138 ? -11.334 6.784 -6.212 1.00 90.38 138 ARG A N 1
ATOM 1128 C CA . ARG A 1 138 ? -12.373 6.582 -5.195 1.00 90.38 138 ARG A CA 1
ATOM 1129 C C . ARG A 1 138 ? -12.223 5.221 -4.531 1.00 90.38 138 ARG A C 1
ATOM 1131 O O . ARG A 1 138 ? -12.357 4.194 -5.193 1.00 90.38 138 ARG A O 1
ATOM 1138 N N . GLY A 1 139 ? -11.956 5.235 -3.230 1.00 92.88 139 GLY A N 1
ATOM 1139 C CA . GLY A 1 139 ? -12.007 4.051 -2.380 1.00 92.88 139 GLY A CA 1
ATOM 1140 C C . GLY A 1 139 ? -13.425 3.777 -1.882 1.00 92.88 139 GLY A C 1
ATOM 1141 O O . GLY A 1 139 ? -14.375 4.483 -2.224 1.00 92.88 139 GLY A O 1
ATOM 1142 N N . GLU A 1 140 ? -13.561 2.763 -1.034 1.00 95.44 140 GLU A N 1
ATOM 1143 C CA . GLU A 1 140 ? -14.834 2.426 -0.394 1.00 95.44 140 GLU A CA 1
ATOM 1144 C C . GLU A 1 140 ? -14.912 2.974 1.032 1.00 95.44 140 GLU A C 1
ATOM 1146 O O . GLU A 1 140 ? -13.996 2.793 1.832 1.00 95.44 140 GLU A O 1
ATOM 1151 N N . THR A 1 141 ? -16.018 3.634 1.371 1.00 96.62 141 THR A N 1
ATOM 1152 C CA . THR A 1 141 ? -16.277 4.151 2.723 1.00 96.62 141 THR A CA 1
ATOM 1153 C C . THR A 1 141 ? -16.605 3.036 3.717 1.00 96.62 141 THR A C 1
ATOM 1155 O O . THR A 1 141 ? -16.923 1.907 3.337 1.00 96.62 141 THR A O 1
ATOM 1158 N N . SER A 1 142 ? -16.633 3.369 5.011 1.00 94.44 142 SER A N 1
ATOM 1159 C CA . SER A 1 142 ? -16.977 2.431 6.091 1.00 94.44 142 SER A CA 1
ATOM 1160 C C . SER A 1 142 ? -18.378 1.828 5.937 1.00 94.44 142 SER A C 1
ATOM 1162 O O . SER A 1 142 ? -18.616 0.692 6.350 1.00 94.44 142 SER A O 1
ATOM 1164 N N . PHE A 1 143 ? -19.302 2.561 5.310 1.00 95.00 143 PHE A N 1
ATOM 1165 C CA . PHE A 1 143 ? -20.630 2.063 4.962 1.00 95.00 143 PHE A CA 1
ATOM 1166 C C . PHE A 1 143 ? -20.588 1.116 3.757 1.00 95.00 143 PHE A C 1
ATOM 1168 O O . PHE A 1 143 ? -21.227 0.065 3.772 1.00 95.00 143 PHE A O 1
ATOM 1175 N N . GLN A 1 144 ? -19.818 1.462 2.723 1.00 96.25 144 GLN A N 1
ATOM 1176 C CA . GLN A 1 144 ? -19.726 0.669 1.499 1.00 96.25 144 GLN A CA 1
ATOM 1177 C C . GLN A 1 144 ? -19.053 -0.683 1.744 1.00 96.25 144 GLN A C 1
ATOM 1179 O O . GLN A 1 144 ? -19.627 -1.693 1.352 1.00 96.25 144 GLN A O 1
ATOM 1184 N N . ILE A 1 145 ? -17.925 -0.735 2.465 1.00 95.69 145 ILE A N 1
ATOM 1185 C CA . ILE A 1 145 ? -17.187 -1.995 2.697 1.00 95.69 145 ILE A CA 1
ATOM 1186 C C . ILE A 1 145 ? -17.983 -3.042 3.488 1.00 95.69 145 ILE A C 1
ATOM 1188 O O . ILE A 1 145 ? -17.699 -4.238 3.423 1.00 95.69 145 ILE A O 1
ATOM 1192 N N . LYS A 1 146 ? -18.998 -2.614 4.248 1.00 94.19 146 LYS A N 1
ATOM 1193 C CA . LYS A 1 146 ? -19.868 -3.529 4.995 1.00 94.19 146 LYS A CA 1
ATOM 1194 C C . LYS A 1 146 ? -20.816 -4.297 4.082 1.00 94.19 146 LYS A C 1
ATOM 1196 O O . LYS A 1 146 ? -21.188 -5.409 4.446 1.00 94.19 146 LYS A O 1
ATOM 1201 N N . ARG A 1 147 ? -21.172 -3.740 2.920 1.00 95.56 147 ARG A N 1
ATOM 1202 C CA . ARG A 1 147 ? -22.057 -4.390 1.949 1.00 95.56 147 ARG A CA 1
ATOM 1203 C C . ARG A 1 147 ? -21.395 -5.637 1.375 1.00 95.56 147 ARG A C 1
ATOM 1205 O O . ARG A 1 147 ? -20.199 -5.618 1.078 1.00 95.56 147 ARG A O 1
ATOM 1212 N N . GLU A 1 148 ? -22.181 -6.691 1.173 1.00 90.44 148 GLU A N 1
ATOM 1213 C CA . GLU A 1 148 ? -21.710 -7.972 0.625 1.00 90.44 148 GLU A CA 1
ATOM 1214 C C . GLU A 1 148 ? -21.114 -7.835 -0.784 1.00 90.44 148 GLU A C 1
ATOM 1216 O O . GLU A 1 148 ? -20.171 -8.541 -1.129 1.00 90.44 148 GLU A O 1
ATOM 1221 N N . ASP A 1 149 ? -21.605 -6.873 -1.568 1.00 91.94 149 ASP A N 1
ATOM 1222 C CA . ASP A 1 149 ? -21.173 -6.591 -2.937 1.00 91.94 149 ASP A CA 1
ATOM 1223 C C . ASP A 1 149 ? -20.012 -5.585 -3.041 1.00 91.94 149 ASP A C 1
ATOM 1225 O O . ASP A 1 149 ? -19.674 -5.150 -4.146 1.00 91.94 149 ASP A O 1
ATOM 1229 N N . SER A 1 150 ? -19.391 -5.209 -1.920 1.00 94.62 150 SER A N 1
ATOM 1230 C CA . SER A 1 150 ? -18.246 -4.291 -1.915 1.00 94.62 150 SER A CA 1
ATOM 1231 C C . SER A 1 150 ? -17.046 -4.851 -2.682 1.00 94.62 150 SER A C 1
ATOM 1233 O O . SER A 1 150 ? -16.799 -6.060 -2.726 1.00 94.62 150 SER A O 1
ATOM 1235 N N . LEU A 1 151 ? -16.261 -3.963 -3.294 1.00 91.75 151 LEU A N 1
ATOM 1236 C CA . LEU A 1 151 ? -14.985 -4.317 -3.916 1.00 91.75 151 LEU A CA 1
ATOM 1237 C C . LEU A 1 151 ? -14.048 -4.968 -2.895 1.00 91.75 151 LEU A C 1
ATOM 1239 O O . LEU A 1 151 ? -13.409 -5.962 -3.229 1.00 91.75 151 LEU A O 1
ATOM 1243 N N . PHE A 1 152 ? -14.020 -4.469 -1.661 1.00 93.56 152 PHE A N 1
ATOM 1244 C CA . PHE A 1 152 ? -13.236 -4.998 -0.557 1.00 93.56 152 PHE A CA 1
ATOM 1245 C C . PHE A 1 152 ? -13.580 -6.461 -0.274 1.00 93.56 152 PHE A C 1
ATOM 1247 O O . PHE A 1 152 ? -12.695 -7.315 -0.321 1.00 93.56 152 PHE A O 1
ATOM 1254 N N . ARG A 1 153 ? -14.865 -6.784 -0.065 1.00 93.44 153 ARG A N 1
ATOM 1255 C CA . ARG A 1 153 ? -15.288 -8.170 0.189 1.00 93.44 153 ARG A CA 1
ATOM 1256 C C . ARG A 1 153 ? -15.107 -9.068 -1.026 1.00 93.44 153 ARG A C 1
ATOM 1258 O O . ARG A 1 153 ? -14.644 -10.193 -0.867 1.00 93.44 153 ARG A O 1
ATOM 1265 N N . ARG A 1 154 ? -15.391 -8.577 -2.239 1.00 93.50 154 ARG A N 1
ATOM 1266 C CA . ARG A 1 154 ? -15.121 -9.332 -3.474 1.00 93.50 154 ARG A CA 1
ATOM 1267 C C . ARG A 1 154 ? -13.645 -9.674 -3.611 1.00 93.50 154 ARG A C 1
ATOM 1269 O O . ARG A 1 154 ? -13.326 -10.796 -3.977 1.00 93.50 154 ARG A O 1
ATOM 1276 N N . LYS A 1 155 ? -12.745 -8.737 -3.303 1.00 91.75 155 LYS A N 1
ATOM 1277 C CA . LYS A 1 155 ? -11.303 -9.003 -3.298 1.00 91.75 155 LYS A CA 1
ATOM 1278 C C . LYS A 1 155 ? -10.942 -10.010 -2.218 1.00 91.75 155 LYS A C 1
ATOM 1280 O O . LYS A 1 155 ? -10.271 -10.982 -2.535 1.00 91.75 155 LYS A O 1
ATOM 1285 N N . LEU A 1 156 ? -11.442 -9.845 -0.997 1.00 92.50 156 LEU A N 1
ATOM 1286 C CA . LEU A 1 156 ? -11.185 -10.775 0.101 1.00 92.50 156 LEU A CA 1
ATOM 1287 C C . LEU A 1 156 ? -11.613 -12.214 -0.232 1.00 92.50 156 LEU A C 1
ATOM 1289 O O . LEU A 1 156 ? -10.869 -13.148 0.038 1.00 92.50 156 LEU A O 1
ATOM 1293 N N . ALA A 1 157 ? -12.754 -12.384 -0.905 1.00 92.88 157 ALA A N 1
ATOM 1294 C CA . ALA A 1 157 ? -13.266 -13.684 -1.341 1.00 92.88 157 ALA A CA 1
ATOM 1295 C C . ALA A 1 157 ? -12.403 -14.378 -2.414 1.00 92.88 157 ALA A C 1
ATOM 1297 O O . ALA A 1 157 ? -12.547 -15.578 -2.625 1.00 92.88 157 ALA A O 1
ATOM 1298 N N . THR A 1 158 ? -11.518 -13.646 -3.101 1.00 92.81 158 THR A N 1
ATOM 1299 C CA . THR A 1 158 ? -10.570 -14.227 -4.074 1.00 92.81 158 THR A CA 1
ATOM 1300 C C . THR A 1 158 ? -9.257 -14.700 -3.446 1.00 92.81 158 THR A C 1
ATOM 1302 O O . THR A 1 158 ? -8.418 -15.250 -4.156 1.00 92.81 158 THR A O 1
ATOM 1305 N N . LEU A 1 159 ? -9.057 -14.467 -2.146 1.00 91.56 159 LEU A N 1
ATOM 1306 C CA . LEU A 1 159 ? -7.812 -14.747 -1.429 1.00 91.56 159 LEU A CA 1
ATOM 1307 C C . LEU A 1 159 ? -7.947 -15.999 -0.548 1.00 91.56 159 LEU A C 1
ATOM 1309 O O . LEU A 1 159 ? -9.040 -16.333 -0.094 1.00 91.56 159 LEU A O 1
ATOM 1313 N N . ASP A 1 160 ? -6.824 -16.661 -0.267 1.00 90.12 160 ASP A N 1
ATOM 1314 C CA . ASP A 1 160 ? -6.754 -17.808 0.649 1.00 90.12 160 ASP A CA 1
ATOM 1315 C C . ASP A 1 160 ? -6.200 -17.365 2.021 1.00 90.12 160 ASP A C 1
ATOM 1317 O O . ASP A 1 160 ? -5.022 -16.997 2.110 1.00 90.12 160 ASP A O 1
ATOM 1321 N N . PRO A 1 161 ? -6.992 -17.428 3.110 1.00 89.44 161 PRO A N 1
ATOM 1322 C CA . PRO A 1 161 ? -6.562 -16.994 4.443 1.00 89.44 161 PRO A CA 1
ATOM 1323 C C . PRO A 1 161 ? -5.415 -17.823 5.043 1.00 89.44 161 PRO A C 1
ATOM 1325 O O . PRO A 1 161 ? -4.744 -17.365 5.973 1.00 89.44 161 PRO A O 1
ATOM 1328 N N . ASN A 1 162 ? -5.148 -19.023 4.518 1.00 87.62 162 ASN A N 1
ATOM 1329 C CA . ASN A 1 162 ? -4.047 -19.867 4.982 1.00 87.62 162 ASN A CA 1
ATOM 1330 C C . ASN A 1 162 ? -2.714 -19.515 4.306 1.00 87.62 162 ASN A C 1
ATOM 1332 O O . ASN A 1 162 ? -1.656 -19.685 4.915 1.00 87.62 162 ASN A O 1
ATOM 1336 N N . GLN A 1 163 ? -2.759 -18.993 3.077 1.00 87.06 163 GLN A N 1
ATOM 1337 C CA . GLN A 1 163 ? -1.575 -18.660 2.271 1.00 87.06 163 GLN A CA 1
ATOM 1338 C C . GLN A 1 163 ? -1.259 -17.163 2.242 1.00 87.06 163 GLN A C 1
ATOM 1340 O O . GLN A 1 163 ? -0.134 -16.766 1.935 1.00 87.06 163 GLN A O 1
ATOM 1345 N N . GLN A 1 164 ? -2.247 -16.322 2.537 1.00 88.12 164 GLN A N 1
ATOM 1346 C CA . GLN A 1 164 ? -2.141 -14.874 2.445 1.00 88.12 164 GLN A CA 1
ATOM 1347 C C . GLN A 1 164 ? -2.557 -14.232 3.764 1.00 88.12 164 GLN A C 1
ATOM 1349 O O . GLN A 1 164 ? -3.394 -14.738 4.511 1.00 88.12 164 GLN A O 1
ATOM 1354 N N . HIS A 1 165 ? -1.963 -13.083 4.052 1.00 88.88 165 HIS A N 1
ATOM 1355 C CA . HIS A 1 165 ? -2.390 -12.226 5.148 1.00 88.88 165 HIS A CA 1
ATOM 1356 C C . HIS A 1 165 ? -2.584 -10.808 4.626 1.00 88.88 165 HIS A C 1
ATOM 1358 O O . HIS A 1 165 ? -1.960 -10.407 3.642 1.00 88.88 165 HIS A O 1
ATOM 1364 N N . LEU A 1 166 ? -3.455 -10.046 5.279 1.00 90.88 166 LEU A N 1
ATOM 1365 C CA . LEU A 1 166 ? -3.706 -8.665 4.892 1.00 90.88 166 LEU A CA 1
ATOM 1366 C C . LEU A 1 166 ? -2.803 -7.736 5.692 1.00 90.88 166 LEU A C 1
ATOM 1368 O O . LEU A 1 166 ? -2.662 -7.873 6.910 1.00 90.88 166 LEU A O 1
ATOM 1372 N N . TYR A 1 167 ? -2.205 -6.774 5.000 1.00 91.31 167 TYR A N 1
ATOM 1373 C CA . TYR A 1 167 ? -1.357 -5.759 5.601 1.00 91.31 167 TYR A CA 1
ATOM 1374 C C . TYR A 1 167 ? -1.907 -4.369 5.286 1.00 91.31 167 TYR A C 1
ATOM 1376 O O . TYR A 1 167 ? -1.894 -3.924 4.137 1.00 91.31 167 TYR A O 1
ATOM 1384 N N . PHE A 1 168 ? -2.409 -3.685 6.312 1.00 92.94 168 PHE A N 1
ATOM 1385 C CA . PHE A 1 168 ? -3.023 -2.369 6.159 1.00 92.94 168 PHE A CA 1
ATOM 1386 C C . PHE A 1 168 ? -1.996 -1.254 6.300 1.00 92.94 168 PHE A C 1
ATOM 1388 O O . PHE A 1 168 ? -1.267 -1.170 7.284 1.00 92.94 168 PHE A O 1
ATOM 1395 N N . ILE A 1 169 ? -1.988 -0.349 5.338 1.00 92.75 169 ILE A N 1
ATOM 1396 C CA . ILE A 1 169 ? -1.256 0.907 5.396 1.00 92.75 169 ILE A CA 1
ATOM 1397 C C . ILE A 1 169 ? -2.266 1.963 5.813 1.00 92.75 169 ILE A C 1
ATOM 1399 O O . ILE A 1 169 ? -3.197 2.263 5.068 1.00 92.75 169 ILE A O 1
ATOM 1403 N N . VAL A 1 170 ? -2.136 2.458 7.038 1.00 94.12 170 VAL A N 1
ATOM 1404 C CA . VAL A 1 170 ? -3.163 3.284 7.675 1.00 94.12 170 VAL A CA 1
ATOM 1405 C C . VAL A 1 170 ? -2.679 4.718 7.732 1.00 94.12 170 VAL A C 1
ATOM 1407 O O . VAL A 1 170 ? -1.725 5.017 8.449 1.00 94.12 170 VAL A O 1
ATOM 1410 N N . ARG A 1 171 ? -3.329 5.614 6.987 1.00 93.12 171 ARG A N 1
ATOM 1411 C CA . ARG A 1 171 ? -3.028 7.040 7.099 1.00 93.12 171 ARG A CA 1
ATOM 1412 C C . ARG A 1 171 ? -3.607 7.642 8.371 1.00 93.12 171 ARG A C 1
ATOM 1414 O O . ARG A 1 171 ? -4.616 7.161 8.887 1.00 93.12 171 ARG A O 1
ATOM 1421 N N . ASN A 1 172 ? -2.968 8.700 8.870 1.00 91.06 172 ASN A N 1
ATOM 1422 C CA . ASN A 1 172 ? -3.332 9.355 10.137 1.00 91.06 172 ASN A CA 1
ATOM 1423 C C . ASN A 1 172 ? -4.804 9.804 10.205 1.00 91.06 172 ASN A C 1
ATOM 1425 O O . ASN A 1 172 ? -5.370 9.909 11.288 1.00 91.06 172 ASN A O 1
ATOM 1429 N N . ASP A 1 173 ? -5.428 10.048 9.057 1.00 90.12 173 ASP A N 1
ATOM 1430 C CA . ASP A 1 173 ? -6.819 10.473 8.899 1.00 90.12 173 ASP A CA 1
ATOM 1431 C C . ASP A 1 173 ? -7.815 9.312 8.715 1.00 90.12 173 ASP A C 1
ATOM 1433 O O . ASP A 1 173 ? -8.986 9.559 8.442 1.00 90.12 173 ASP A O 1
ATOM 1437 N N . SER A 1 174 ? -7.359 8.058 8.801 1.00 94.31 174 SER A N 1
ATOM 1438 C CA . SER A 1 174 ? -8.087 6.894 8.274 1.00 94.31 174 SER A CA 1
ATOM 1439 C C . SER A 1 174 ? -8.217 5.726 9.256 1.00 94.31 174 SER A C 1
ATOM 1441 O O . SER A 1 174 ? -8.361 4.566 8.862 1.00 94.31 174 SER A O 1
ATOM 1443 N N . PHE A 1 175 ? -8.173 6.017 10.557 1.00 92.50 175 PHE A N 1
ATOM 1444 C CA . PHE A 1 175 ? -8.284 4.997 11.604 1.00 92.50 175 PHE A CA 1
ATOM 1445 C C . PHE A 1 175 ? -9.666 4.333 11.660 1.00 92.50 175 PHE A C 1
ATOM 1447 O O . PHE A 1 175 ? -9.762 3.130 11.904 1.00 92.50 175 PHE A O 1
ATOM 1454 N N . GLU A 1 176 ? -10.745 5.078 11.414 1.00 94.06 176 GLU A N 1
ATOM 1455 C CA . GLU A 1 176 ? -12.104 4.533 11.514 1.00 94.06 176 GLU A CA 1
ATOM 1456 C C . GLU A 1 176 ? -12.361 3.475 10.437 1.00 94.06 176 GLU A C 1
ATOM 1458 O O . GLU A 1 176 ? -12.798 2.361 10.738 1.00 94.06 176 GLU A O 1
ATOM 1463 N N . ILE A 1 177 ? -12.034 3.797 9.180 1.00 96.62 177 ILE A N 1
ATOM 1464 C CA . ILE A 1 177 ? -12.168 2.849 8.073 1.00 96.62 177 ILE A CA 1
ATOM 1465 C C . ILE A 1 177 ? -11.291 1.611 8.298 1.00 96.62 177 ILE A C 1
ATOM 1467 O O . ILE A 1 177 ? -11.745 0.493 8.050 1.00 96.62 177 ILE A O 1
ATOM 1471 N N . PHE A 1 178 ? -10.085 1.787 8.850 1.00 96.44 178 PHE A N 1
ATOM 1472 C CA . PHE A 1 178 ? -9.201 0.681 9.206 1.00 96.44 178 PHE A CA 1
ATOM 1473 C C . PHE A 1 178 ? -9.838 -0.260 10.233 1.00 96.44 178 PHE A C 1
ATOM 1475 O O . PHE A 1 178 ? -9.802 -1.473 10.037 1.00 96.44 178 PHE A O 1
ATOM 1482 N N . HIS A 1 179 ? -10.462 0.258 11.296 1.00 95.75 179 HIS A N 1
ATOM 1483 C CA . HIS A 1 179 ? -11.122 -0.589 12.294 1.00 95.75 179 HIS A CA 1
ATOM 1484 C C . HIS A 1 179 ? -12.230 -1.449 11.683 1.00 95.75 179 HIS A C 1
ATOM 1486 O O . HIS A 1 179 ? -12.305 -2.646 11.971 1.00 95.75 179 HIS A O 1
ATOM 1492 N N . VAL A 1 180 ? -13.052 -0.865 10.807 1.00 96.62 180 VAL A N 1
ATOM 1493 C CA . VAL A 1 180 ? -14.130 -1.594 10.127 1.00 96.62 180 VAL A CA 1
ATOM 1494 C C . VAL A 1 180 ? -13.562 -2.638 9.163 1.00 96.62 180 VAL A C 1
ATOM 1496 O O . VAL A 1 180 ? -13.973 -3.797 9.208 1.00 96.62 180 VAL A O 1
ATOM 1499 N N . ALA A 1 181 ? -12.586 -2.268 8.331 1.00 96.69 181 ALA A N 1
ATOM 1500 C CA . ALA A 1 181 ? -11.958 -3.188 7.383 1.00 96.69 181 ALA A CA 1
ATOM 1501 C C . ALA A 1 181 ? -11.236 -4.344 8.095 1.00 96.69 181 ALA A C 1
ATOM 1503 O O . ALA A 1 181 ? -11.357 -5.505 7.694 1.00 96.69 181 ALA A O 1
ATOM 1504 N N . ARG A 1 182 ? -10.537 -4.049 9.197 1.00 96.12 182 ARG A N 1
ATOM 1505 C CA . ARG A 1 182 ? -9.865 -5.045 10.036 1.00 96.12 182 ARG A CA 1
ATOM 1506 C C . ARG A 1 182 ? -10.857 -6.022 10.656 1.00 96.12 182 ARG A C 1
ATOM 1508 O O . ARG A 1 182 ? -10.578 -7.215 10.641 1.00 96.12 182 ARG A O 1
ATOM 1515 N N . ALA A 1 183 ? -11.988 -5.546 11.179 1.00 96.38 183 ALA A N 1
ATOM 1516 C CA . ALA A 1 183 ? -13.016 -6.419 11.748 1.00 96.38 183 ALA A CA 1
ATOM 1517 C C . ALA A 1 183 ? -13.533 -7.422 10.703 1.00 96.38 183 ALA A C 1
ATOM 1519 O O . ALA A 1 183 ? -13.443 -8.626 10.924 1.00 96.38 183 ALA A O 1
ATOM 1520 N N . ILE A 1 184 ? -13.927 -6.935 9.519 1.00 95.50 184 ILE A N 1
ATOM 1521 C CA . ILE A 1 184 ? -14.401 -7.777 8.403 1.00 95.50 184 ILE A CA 1
ATOM 1522 C C . ILE A 1 184 ? -13.337 -8.804 7.981 1.00 95.50 184 ILE A C 1
ATOM 1524 O O . ILE A 1 184 ? -13.644 -9.960 7.686 1.00 95.50 184 ILE A O 1
ATOM 1528 N N . THR A 1 185 ? -12.070 -8.390 7.958 1.00 94.75 185 THR A N 1
ATOM 1529 C CA . THR A 1 185 ? -10.946 -9.254 7.574 1.00 94.75 185 THR A CA 1
ATOM 1530 C C . THR A 1 185 ? -10.726 -10.389 8.572 1.00 94.75 185 THR A C 1
ATOM 1532 O O . THR A 1 185 ? -10.556 -11.539 8.170 1.00 94.75 185 THR A O 1
ATOM 1535 N N . 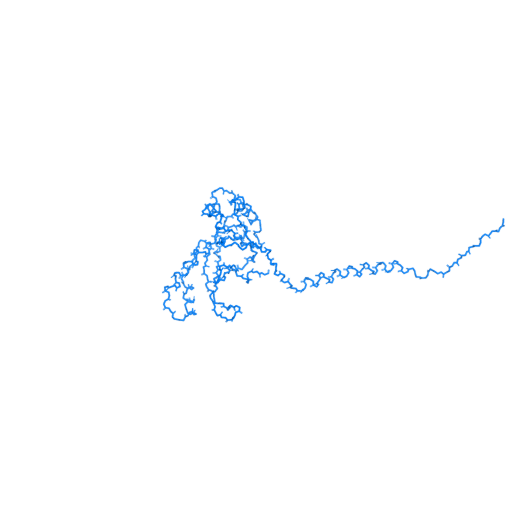LEU A 1 186 ? -10.762 -10.074 9.870 1.00 93.75 186 LEU A N 1
ATOM 1536 C CA . LEU A 1 186 ? -10.621 -11.059 10.943 1.00 93.75 186 LEU A CA 1
ATOM 1537 C C . LEU A 1 186 ? -11.804 -12.034 10.973 1.00 93.75 186 LEU A C 1
ATOM 1539 O O . LEU A 1 186 ? -11.592 -13.234 11.111 1.00 93.75 186 LEU A O 1
ATOM 1543 N N . GLU A 1 187 ? -13.030 -11.536 10.790 1.00 94.50 187 GLU A N 1
ATOM 1544 C CA . GLU A 1 187 ? -14.241 -12.366 10.666 1.00 94.50 187 GLU A CA 1
ATOM 1545 C C . GLU A 1 187 ? -14.149 -13.350 9.492 1.00 94.50 187 GLU A C 1
ATOM 1547 O O . GLU A 1 187 ? -14.676 -14.456 9.565 1.00 94.50 187 GLU A O 1
ATOM 1552 N N . SER A 1 188 ? -13.426 -12.977 8.434 1.00 92.31 188 SER A N 1
ATOM 1553 C CA . SER A 1 188 ? -13.186 -13.824 7.260 1.00 92.31 188 SER A CA 1
ATOM 1554 C C . SER A 1 188 ? -12.012 -14.802 7.440 1.00 92.31 188 SER A C 1
ATOM 1556 O O . SER A 1 188 ? -11.614 -15.466 6.487 1.00 92.31 188 SER A O 1
ATOM 1558 N N . GLY A 1 189 ? -11.432 -14.889 8.644 1.00 91.38 189 GLY A N 1
ATOM 1559 C CA . GLY A 1 189 ? -10.378 -15.848 8.995 1.00 91.38 189 GLY A CA 1
ATOM 1560 C C . GLY A 1 189 ? -8.954 -15.428 8.620 1.00 91.38 189 GLY A C 1
ATOM 1561 O O . GLY A 1 189 ? -8.018 -16.199 8.825 1.00 91.38 189 GLY A O 1
ATOM 1562 N N . PHE A 1 190 ? -8.752 -14.217 8.096 1.00 91.75 190 PHE A N 1
ATOM 1563 C CA . PHE A 1 190 ? -7.423 -13.742 7.717 1.00 91.75 190 PHE A CA 1
ATOM 1564 C C . PHE A 1 190 ? -6.640 -13.218 8.918 1.00 91.75 190 PHE A C 1
ATOM 1566 O O . PHE A 1 190 ? -7.174 -12.587 9.833 1.00 91.75 190 PHE A O 1
ATOM 1573 N N . ARG A 1 191 ? -5.317 -13.380 8.861 1.00 90.12 191 ARG A N 1
ATOM 1574 C CA . ARG A 1 191 ? -4.395 -12.644 9.735 1.00 90.12 191 ARG A CA 1
ATOM 1575 C C . ARG A 1 191 ? -4.199 -11.225 9.221 1.00 90.12 191 ARG A C 1
ATOM 1577 O O . ARG A 1 191 ? -4.197 -10.989 8.012 1.00 90.12 191 ARG A O 1
ATOM 1584 N N . VAL A 1 192 ? -3.989 -10.300 10.155 1.00 90.75 192 VAL A N 1
ATOM 1585 C CA . VAL A 1 192 ? -3.898 -8.869 9.860 1.00 90.75 192 VAL A CA 1
ATOM 1586 C C . VAL A 1 192 ? -2.667 -8.238 10.499 1.00 90.75 192 VAL A C 1
ATOM 1588 O O . VAL A 1 192 ? -2.522 -8.269 11.721 1.00 90.75 192 VAL A O 1
ATOM 1591 N N . GLY A 1 193 ? -1.838 -7.603 9.673 1.00 88.00 193 GLY A N 1
ATOM 1592 C CA . GLY A 1 193 ? -0.814 -6.643 10.080 1.00 88.00 193 GLY A CA 1
ATOM 1593 C C . GLY A 1 193 ? -1.211 -5.214 9.703 1.00 88.00 193 GLY A C 1
ATOM 1594 O O . GLY A 1 193 ? -2.119 -5.004 8.895 1.00 88.00 193 GLY A O 1
ATOM 1595 N N . TRP A 1 194 ? -0.545 -4.219 10.286 1.00 88.50 194 TRP A N 1
ATOM 1596 C CA . TRP A 1 194 ? -0.735 -2.823 9.896 1.00 88.50 194 TRP A CA 1
ATOM 1597 C C . TRP A 1 194 ? 0.532 -1.987 10.102 1.00 88.50 194 TRP A C 1
ATOM 1599 O O . TRP A 1 194 ? 1.379 -2.337 10.926 1.00 88.50 194 TRP A O 1
ATOM 1609 N N . ASN A 1 195 ? 0.638 -0.886 9.357 1.00 85.94 195 ASN A N 1
ATOM 1610 C CA . ASN A 1 195 ? 1.675 0.131 9.501 1.00 85.94 195 ASN A CA 1
ATOM 1611 C C . ASN A 1 195 ? 1.067 1.532 9.327 1.00 85.94 195 ASN A C 1
ATOM 1613 O O . ASN A 1 195 ? 0.364 1.749 8.333 1.00 85.94 195 ASN A O 1
ATOM 1617 N N . PRO A 1 196 ? 1.322 2.484 10.241 1.00 88.25 196 PRO A N 1
ATOM 1618 C CA . PRO A 1 196 ? 0.927 3.869 10.030 1.00 88.25 196 PRO A CA 1
ATOM 1619 C C . PRO A 1 196 ? 1.731 4.516 8.891 1.00 88.25 196 PRO A C 1
ATOM 1621 O O . PRO A 1 196 ? 2.893 4.180 8.663 1.00 88.25 196 PRO A O 1
ATOM 1624 N N . LEU A 1 197 ? 1.112 5.463 8.185 1.00 87.25 197 LEU A N 1
ATOM 1625 C CA . LEU A 1 197 ? 1.750 6.305 7.172 1.00 87.25 197 LEU A CA 1
ATOM 1626 C C . LEU A 1 197 ? 1.213 7.740 7.274 1.00 87.25 197 LEU A C 1
ATOM 1628 O O . LEU A 1 197 ? 0.030 7.960 7.502 1.00 87.25 197 LEU A O 1
ATOM 1632 N N . GLU A 1 198 ? 2.051 8.751 7.069 1.00 84.75 198 GLU A N 1
ATOM 1633 C CA . GLU A 1 198 ? 1.568 10.138 7.057 1.00 84.75 198 GLU A CA 1
ATOM 1634 C C . GLU A 1 198 ? 0.656 10.411 5.849 1.00 84.75 198 GLU A C 1
ATOM 1636 O O . GLU A 1 198 ? 0.834 9.839 4.771 1.00 84.75 198 GLU A O 1
ATOM 1641 N N . SER A 1 199 ? -0.318 11.314 5.993 1.00 82.12 199 SER A N 1
ATOM 1642 C CA . SER A 1 199 ? -1.356 11.537 4.973 1.00 82.12 199 SER A CA 1
ATOM 1643 C C . SER A 1 199 ? -0.831 12.006 3.610 1.00 82.12 199 SER A C 1
ATOM 1645 O O . SER A 1 199 ? -1.459 11.732 2.593 1.00 82.12 199 SER A O 1
ATOM 1647 N N . ASN A 1 200 ? 0.328 12.663 3.566 1.00 80.25 200 ASN A N 1
ATOM 1648 C CA . ASN A 1 200 ? 0.935 13.211 2.348 1.00 80.25 200 ASN A CA 1
ATOM 1649 C C . ASN A 1 200 ? 2.109 12.379 1.804 1.00 80.25 200 ASN A C 1
ATOM 1651 O O . ASN A 1 200 ? 2.714 12.766 0.806 1.00 80.25 200 ASN A O 1
ATOM 1655 N N . LYS A 1 201 ? 2.457 11.255 2.441 1.00 83.38 201 LYS A N 1
ATOM 1656 C CA . LYS A 1 201 ? 3.581 10.431 1.989 1.00 83.38 201 LYS A CA 1
ATOM 1657 C C . LYS A 1 201 ? 3.219 9.548 0.804 1.00 83.38 201 LYS A C 1
ATOM 1659 O O . LYS A 1 201 ? 2.129 8.970 0.755 1.00 83.38 201 LYS A O 1
ATOM 1664 N N . THR A 1 202 ? 4.158 9.411 -0.125 1.00 85.62 202 THR A N 1
ATOM 1665 C CA . THR A 1 202 ? 4.082 8.416 -1.194 1.00 85.62 202 THR A CA 1
ATOM 1666 C C . THR A 1 202 ? 4.200 7.018 -0.610 1.00 85.62 202 THR A C 1
ATOM 1668 O O . THR A 1 202 ? 4.787 6.799 0.454 1.00 85.62 202 THR A O 1
ATOM 1671 N N . LEU A 1 203 ? 3.601 6.054 -1.299 1.00 87.12 203 LEU A N 1
ATOM 1672 C CA . LEU A 1 203 ? 3.671 4.675 -0.873 1.00 87.12 203 LEU A CA 1
ATOM 1673 C C . LEU A 1 203 ? 4.958 4.050 -1.430 1.00 87.12 203 LEU A C 1
ATOM 1675 O O . LEU A 1 203 ? 5.020 3.701 -2.603 1.00 87.12 203 LEU A O 1
ATOM 1679 N N . GLY A 1 204 ? 5.996 3.956 -0.598 1.00 84.06 204 GLY A N 1
ATOM 1680 C CA . GLY A 1 204 ? 7.295 3.383 -0.974 1.00 84.06 204 GLY A CA 1
ATOM 1681 C C . GLY A 1 204 ? 7.471 1.923 -0.544 1.00 84.06 204 GLY A C 1
ATOM 1682 O O . GLY A 1 204 ? 7.151 1.565 0.595 1.00 84.06 204 GLY A O 1
ATOM 1683 N N . PHE A 1 205 ? 8.042 1.092 -1.417 1.00 75.62 205 PHE A N 1
ATOM 1684 C CA . PHE A 1 205 ? 8.472 -0.272 -1.100 1.00 75.62 205 PHE A CA 1
ATOM 1685 C C . PHE A 1 205 ? 9.932 -0.498 -1.482 1.00 75.62 205 PHE A C 1
ATOM 1687 O O . PHE A 1 205 ? 10.403 -0.071 -2.538 1.00 75.62 205 PHE A O 1
ATOM 1694 N N . THR A 1 206 ? 10.643 -1.249 -0.642 1.00 60.84 206 THR A N 1
ATOM 1695 C CA . THR A 1 206 ? 12.002 -1.685 -0.981 1.00 60.84 206 THR A CA 1
ATOM 1696 C C . THR A 1 206 ? 11.967 -2.764 -2.063 1.00 60.84 206 THR A C 1
ATOM 1698 O O . THR A 1 206 ? 11.205 -3.732 -1.980 1.00 60.84 206 THR A O 1
ATOM 1701 N N . SER A 1 207 ? 12.823 -2.619 -3.072 1.00 53.75 207 SER A N 1
ATOM 1702 C CA . SER A 1 207 ? 12.917 -3.545 -4.208 1.00 53.75 207 SER A CA 1
ATOM 1703 C C . SER A 1 207 ? 13.442 -4.938 -3.839 1.00 53.75 207 SER A C 1
ATOM 1705 O O . SER A 1 207 ? 13.236 -5.879 -4.601 1.00 53.75 207 SER A O 1
ATOM 1707 N N . SER A 1 208 ? 14.088 -5.110 -2.677 1.00 44.81 208 SER A N 1
ATOM 1708 C CA . SER A 1 208 ? 14.779 -6.355 -2.304 1.00 44.81 208 SER A CA 1
ATOM 1709 C C . SER A 1 208 ? 14.004 -7.316 -1.394 1.00 44.81 208 SER A C 1
ATOM 1711 O O . SER A 1 208 ? 14.556 -8.350 -1.022 1.00 44.81 208 SER A O 1
ATOM 1713 N N . GLY A 1 209 ? 12.748 -7.037 -1.031 1.00 44.53 209 GLY A N 1
ATOM 1714 C CA . GLY A 1 209 ? 12.037 -7.936 -0.109 1.00 44.53 209 GLY A CA 1
ATOM 1715 C C . GLY A 1 209 ? 10.546 -7.703 0.086 1.00 44.53 209 GLY A C 1
ATOM 1716 O O . GLY A 1 209 ? 9.989 -8.221 1.046 1.00 44.53 209 GLY A O 1
ATOM 1717 N N . GLY A 1 210 ? 9.894 -6.900 -0.759 1.00 48.22 210 GLY A N 1
ATOM 1718 C CA . GLY A 1 210 ? 8.440 -6.700 -0.710 1.00 48.22 210 GLY A CA 1
ATOM 1719 C C . GLY A 1 210 ? 7.914 -5.944 0.517 1.00 48.22 210 GLY A C 1
ATOM 1720 O O . GLY A 1 210 ? 6.768 -5.518 0.493 1.00 48.22 210 GLY A O 1
ATOM 1721 N N . GLY A 1 211 ? 8.733 -5.718 1.547 1.00 52.72 211 GLY A N 1
ATOM 1722 C CA . GLY A 1 211 ? 8.373 -4.943 2.728 1.00 52.72 211 GLY A CA 1
ATOM 1723 C C . GLY A 1 211 ? 8.166 -3.458 2.426 1.00 52.72 211 GLY A C 1
ATOM 1724 O O . GLY A 1 211 ? 8.867 -2.869 1.592 1.00 52.72 211 GLY A O 1
ATOM 1725 N N . VAL A 1 212 ? 7.210 -2.859 3.146 1.00 57.44 212 VAL A N 1
ATOM 1726 C CA . VAL A 1 212 ? 7.001 -1.405 3.191 1.00 57.44 212 VAL A CA 1
ATOM 1727 C C . VAL A 1 212 ? 8.318 -0.742 3.586 1.00 57.44 212 VAL A C 1
ATOM 1729 O O . VAL A 1 212 ? 9.007 -1.222 4.490 1.00 57.44 212 VAL A O 1
ATOM 1732 N N . ASP A 1 213 ? 8.684 0.335 2.894 1.00 54.56 213 ASP A N 1
ATOM 1733 C CA . ASP A 1 213 ? 9.951 1.018 3.132 1.00 54.56 213 ASP A CA 1
ATOM 1734 C C . ASP A 1 213 ? 10.095 1.449 4.604 1.00 54.56 213 ASP A C 1
ATOM 1736 O O . ASP A 1 213 ? 9.208 2.128 5.125 1.00 54.56 213 ASP A O 1
ATOM 1740 N N . PRO A 1 214 ? 11.202 1.109 5.292 1.00 48.22 214 PRO A N 1
ATOM 1741 C CA . PRO A 1 214 ? 11.493 1.621 6.624 1.00 48.22 214 PRO A CA 1
ATOM 1742 C C . PRO A 1 214 ? 11.416 3.150 6.761 1.00 48.22 214 PRO A C 1
ATOM 1744 O O . PRO A 1 214 ? 11.144 3.618 7.860 1.00 48.22 214 PRO A O 1
ATOM 1747 N N . SER A 1 215 ? 11.618 3.941 5.696 1.00 50.16 215 SER A N 1
ATOM 1748 C CA . SER A 1 215 ? 11.426 5.404 5.724 1.00 50.16 215 SER A CA 1
ATOM 1749 C C . SER A 1 215 ? 9.968 5.830 5.933 1.00 50.16 215 SER A C 1
ATOM 1751 O O . SER A 1 215 ? 9.693 6.972 6.313 1.00 50.16 215 SER A O 1
ATOM 1753 N N . ASN A 1 216 ? 9.028 4.919 5.679 1.00 50.50 216 ASN A N 1
ATOM 1754 C CA . ASN A 1 216 ? 7.607 5.115 5.943 1.00 50.50 216 ASN A CA 1
ATOM 1755 C C . ASN A 1 216 ? 7.272 4.935 7.429 1.00 50.50 216 ASN A C 1
ATOM 1757 O O . ASN A 1 216 ? 6.210 5.370 7.857 1.00 50.50 216 ASN A O 1
ATOM 1761 N N . ILE A 1 217 ? 8.175 4.330 8.207 1.00 44.88 217 ILE A N 1
ATOM 1762 C CA . ILE A 1 217 ? 8.066 4.175 9.656 1.00 44.88 217 ILE A CA 1
ATOM 1763 C C . ILE A 1 217 ? 8.718 5.413 10.285 1.00 44.88 217 ILE A C 1
ATOM 1765 O O . ILE A 1 217 ? 9.947 5.520 10.325 1.00 44.88 217 ILE A O 1
ATOM 1769 N N . GLN A 1 218 ? 7.907 6.382 10.714 1.00 34.44 218 GLN A N 1
ATOM 1770 C CA . GLN A 1 218 ? 8.381 7.530 11.495 1.00 34.44 218 GLN A CA 1
ATOM 1771 C C . GLN A 1 218 ? 8.114 7.360 12.980 1.00 34.44 218 GLN A C 1
ATOM 1773 O O . GLN A 1 218 ? 7.014 6.884 13.327 1.00 34.44 218 GLN A O 1
#

Secondary structure (DSSP, 8-state):
------------S---HHHHHHHHHHHHHHHHHHHHHHHHHT----------------EEEEEEEETTEEE---HHHHHHHHHHHHHH---S-HHHHHHHHHTT--B-SSEEEEEEEEE-TTS-EEEEEEEEEPTT---EETTTTTSTT-HHHHHHTTS-TTTEEEEEEEETT-HHHHHHHHHHHHHTT--EEEEEE-TT--EEEETTTSPBPGGG--

Radius of gyration: 29.85 Å; chains: 1; bounding box: 48×49×121 Å